Protein AF-0000000071113212 (afdb_homodimer)

Structure (mmCIF, N/CA/C/O backbone):
data_AF-0000000071113212-model_v1
#
loop_
_entity.id
_entity.type
_entity.pdbx_description
1 polymer 'PTS system, IIA component'
#
loop_
_atom_site.group_PDB
_atom_site.id
_atom_site.type_symbol
_atom_site.label_atom_id
_atom_site.label_alt_id
_atom_site.label_comp_id
_atom_site.label_asym_id
_atom_site.label_entity_id
_atom_site.label_seq_id
_atom_site.pdbx_PDB_ins_code
_atom_site.Cartn_x
_atom_site.Cartn_y
_atom_site.Cartn_z
_atom_site.occupancy
_atom_site.B_iso_or_equiv
_atom_site.auth_seq_id
_atom_site.auth_comp_id
_atom_site.auth_asym_id
_atom_site.auth_atom_id
_atom_site.pdbx_PDB_model_num
ATOM 1 N N . MET A 1 1 ? 10.25 -17.609 -9.336 1 97.12 1 MET A N 1
ATOM 2 C CA . MET A 1 1 ? 8.984 -17.234 -8.711 1 97.12 1 MET A CA 1
ATOM 3 C C . MET A 1 1 ? 8.398 -15.992 -9.375 1 97.12 1 MET A C 1
ATOM 5 O O . MET A 1 1 ? 9.109 -15.008 -9.586 1 97.12 1 MET A O 1
ATOM 9 N N . LYS A 1 2 ? 7.141 -16.062 -9.797 1 98.69 2 LYS A N 1
ATOM 10 C CA . LYS A 1 2 ? 6.398 -14.938 -10.359 1 98.69 2 LYS A CA 1
ATOM 11 C C . LYS A 1 2 ? 5.68 -14.148 -9.273 1 98.69 2 LYS A C 1
ATOM 13 O O . LYS A 1 2 ? 5.066 -14.734 -8.375 1 98.69 2 LYS A O 1
ATOM 18 N N . ILE A 1 3 ? 5.812 -12.844 -9.328 1 98.94 3 ILE A N 1
ATOM 19 C CA . ILE A 1 3 ? 5.055 -11.961 -8.445 1 98.94 3 ILE A CA 1
ATOM 20 C C . ILE A 1 3 ? 4.043 -11.156 -9.258 1 98.94 3 ILE A C 1
ATOM 22 O O . ILE A 1 3 ? 4.402 -10.523 -10.25 1 98.94 3 ILE A O 1
ATOM 26 N N . VAL A 1 4 ? 2.82 -11.25 -8.867 1 99 4 VAL A N 1
ATOM 27 C CA . VAL A 1 4 ? 1.764 -10.5 -9.539 1 99 4 VAL A CA 1
ATOM 28 C C . VAL A 1 4 ? 1.137 -9.508 -8.562 1 99 4 VAL A C 1
ATOM 30 O O . VAL A 1 4 ? 0.712 -9.891 -7.465 1 99 4 VAL A O 1
ATOM 33 N N . LEU A 1 5 ? 1.157 -8.258 -8.906 1 99 5 LEU A N 1
ATOM 34 C CA . LEU A 1 5 ? 0.5 -7.195 -8.156 1 99 5 LEU A CA 1
ATOM 35 C C . LEU A 1 5 ? -0.9 -6.934 -8.703 1 99 5 LEU A C 1
ATOM 37 O O . LEU A 1 5 ? -1.075 -6.723 -9.906 1 99 5 LEU A O 1
ATOM 41 N N . VAL A 1 6 ? -1.889 -7 -7.84 1 98.94 6 VAL A N 1
ATOM 42 C CA . VAL A 1 6 ? -3.262 -6.777 -8.273 1 98.94 6 VAL A CA 1
ATOM 43 C C . VAL A 1 6 ? -3.943 -5.773 -7.348 1 98.94 6 VAL A C 1
ATOM 45 O O . VAL A 1 6 ? -3.854 -5.891 -6.125 1 98.94 6 VAL A O 1
ATOM 48 N N . GLY A 1 7 ? -4.613 -4.809 -7.852 1 98.88 7 GLY A N 1
ATOM 49 C CA . GLY A 1 7 ? -5.281 -3.83 -7.012 1 98.88 7 GLY A CA 1
ATOM 50 C C . GLY A 1 7 ? -6.254 -2.951 -7.773 1 98.88 7 GLY A C 1
ATOM 51 O O . GLY A 1 7 ? -6.203 -2.883 -9 1 98.88 7 GLY A O 1
ATOM 52 N N . HIS A 1 8 ? -7.191 -2.303 -7.098 1 98.94 8 HIS A N 1
ATOM 53 C CA . HIS A 1 8 ? -8.195 -1.41 -7.66 1 98.94 8 HIS A CA 1
ATOM 54 C C . HIS A 1 8 ? -7.551 -0.204 -8.328 1 98.94 8 HIS A C 1
ATOM 56 O O . HIS A 1 8 ? -6.473 0.233 -7.926 1 98.94 8 HIS A O 1
ATOM 62 N N . GLY A 1 9 ? -8.289 0.376 -9.32 1 98.69 9 GLY A N 1
ATOM 63 C CA . GLY A 1 9 ? -7.766 1.559 -9.977 1 98.69 9 GLY A CA 1
ATOM 64 C C . GLY A 1 9 ? -6.41 1.328 -10.625 1 98.69 9 GLY A C 1
ATOM 65 O O . GLY A 1 9 ? -6.234 0.374 -11.383 1 98.69 9 GLY A O 1
ATOM 66 N N . HIS A 1 10 ? -5.453 2.215 -10.297 1 98.81 10 HIS A N 1
ATOM 67 C CA . HIS A 1 10 ? -4.094 2.104 -10.812 1 98.81 10 HIS A CA 1
ATOM 68 C C . HIS A 1 10 ? -3.1 1.844 -9.68 1 98.81 10 HIS A C 1
ATOM 70 O O . HIS A 1 10 ? -1.968 2.334 -9.719 1 98.81 10 HIS A O 1
ATOM 76 N N . PHE A 1 11 ? -3.625 1.164 -8.68 1 98.94 11 PHE A N 1
ATOM 77 C CA . PHE A 1 11 ? -2.807 0.817 -7.52 1 98.94 11 PHE A CA 1
ATOM 78 C C . PHE A 1 11 ? -1.612 -0.033 -7.938 1 98.94 11 PHE A C 1
ATOM 80 O O . PHE A 1 11 ? -0.474 0.262 -7.566 1 98.94 11 PHE A O 1
ATOM 87 N N . ALA A 1 12 ? -1.862 -1.083 -8.734 1 98.94 12 ALA A N 1
ATOM 88 C CA . ALA A 1 12 ? -0.836 -2.072 -9.055 1 98.94 12 ALA A CA 1
ATOM 89 C C . ALA A 1 12 ? 0.274 -1.457 -9.906 1 98.94 12 ALA A C 1
ATOM 91 O O . ALA A 1 12 ? 1.457 -1.604 -9.594 1 98.94 12 ALA A O 1
ATOM 92 N N . THR A 1 13 ? -0.112 -0.73 -10.945 1 98.94 13 THR A N 1
ATOM 93 C CA . THR A 1 13 ? 0.909 -0.108 -11.781 1 98.94 13 THR A CA 1
ATOM 94 C C . THR A 1 13 ? 1.616 1.014 -11.023 1 98.94 13 THR A C 1
ATOM 96 O O . THR A 1 13 ? 2.807 1.256 -11.234 1 98.94 13 THR A O 1
ATOM 99 N N . GLY A 1 14 ? 0.894 1.707 -10.117 1 98.94 14 GLY A N 1
ATOM 100 C CA . GLY A 1 14 ? 1.51 2.734 -9.289 1 98.94 14 GLY A CA 1
ATOM 101 C C . GLY A 1 14 ? 2.611 2.199 -8.398 1 98.94 14 GLY A C 1
ATOM 102 O O . GLY A 1 14 ? 3.74 2.693 -8.43 1 98.94 14 GLY A O 1
ATOM 103 N N . ILE A 1 15 ? 2.324 1.173 -7.629 1 98.94 15 ILE A N 1
ATOM 104 C CA . ILE A 1 15 ? 3.307 0.658 -6.68 1 98.94 15 ILE A CA 1
ATOM 105 C C . ILE A 1 15 ? 4.434 -0.041 -7.438 1 98.94 15 ILE A C 1
ATOM 107 O O . ILE A 1 15 ? 5.59 -0.013 -7.004 1 98.94 15 ILE A O 1
ATOM 111 N N . TYR A 1 16 ? 4.148 -0.611 -8.625 1 98.94 16 TYR A N 1
ATOM 112 C CA . TYR A 1 16 ? 5.188 -1.183 -9.477 1 98.94 16 TYR A CA 1
ATOM 113 C C . TYR A 1 16 ? 6.195 -0.12 -9.898 1 98.94 16 TYR A C 1
ATOM 115 O O . TYR A 1 16 ? 7.398 -0.383 -9.945 1 98.94 16 TYR A O 1
ATOM 123 N N . SER A 1 17 ? 5.691 1.055 -10.219 1 98.88 17 SER A N 1
ATOM 124 C CA . SER A 1 17 ? 6.594 2.137 -10.602 1 98.88 17 SER A CA 1
ATOM 125 C C . SER A 1 17 ? 7.516 2.52 -9.445 1 98.88 17 SER A C 1
ATOM 127 O O . SER A 1 17 ? 8.648 2.949 -9.672 1 98.88 17 SER A O 1
ATOM 129 N N . SER A 1 18 ? 7.047 2.434 -8.164 1 98.88 18 SER A N 1
ATOM 130 C CA . SER A 1 18 ? 7.898 2.654 -7 1 98.88 18 SER A CA 1
ATOM 131 C C . SER A 1 18 ? 9.039 1.646 -6.953 1 98.88 18 SER A C 1
ATOM 133 O O . SER A 1 18 ? 10.188 2.014 -6.699 1 98.88 18 SER A O 1
ATOM 135 N N . LEU A 1 19 ? 8.664 0.362 -7.176 1 98.88 19 LEU A N 1
ATOM 136 C CA . LEU A 1 19 ? 9.672 -0.693 -7.219 1 98.88 19 LEU A CA 1
ATOM 137 C C . LEU A 1 19 ? 10.742 -0.381 -8.258 1 98.88 19 LEU A C 1
ATOM 139 O O . LEU A 1 19 ? 11.938 -0.492 -7.973 1 98.88 19 LEU A O 1
ATOM 143 N N . GLN A 1 20 ? 10.32 0.033 -9.445 1 98.62 20 GLN A N 1
ATOM 144 C CA . GLN A 1 20 ? 11.258 0.322 -10.531 1 98.62 20 GLN A CA 1
ATOM 145 C C . GLN A 1 20 ? 12.18 1.482 -10.164 1 98.62 20 GLN A C 1
ATOM 147 O O . GLN A 1 20 ? 13.375 1.445 -10.453 1 98.62 20 GLN A O 1
ATOM 152 N N . LEU A 1 21 ? 11.625 2.473 -9.586 1 98.25 21 LEU A N 1
ATOM 153 C CA . LEU A 1 21 ? 12.391 3.648 -9.195 1 98.25 21 LEU A CA 1
ATOM 154 C C . LEU A 1 21 ? 13.453 3.281 -8.164 1 98.25 21 LEU A C 1
ATOM 156 O O . LEU A 1 21 ? 14.586 3.77 -8.227 1 98.25 21 LEU A O 1
ATOM 160 N N . ILE A 1 22 ? 13.102 2.387 -7.223 1 98.19 22 ILE A N 1
ATOM 161 C CA . ILE A 1 22 ? 13.953 2.1 -6.074 1 98.19 22 ILE A CA 1
ATOM 162 C C . ILE A 1 22 ? 14.93 0.982 -6.426 1 98.19 22 ILE A C 1
ATOM 164 O O . ILE A 1 22 ? 16.109 1.053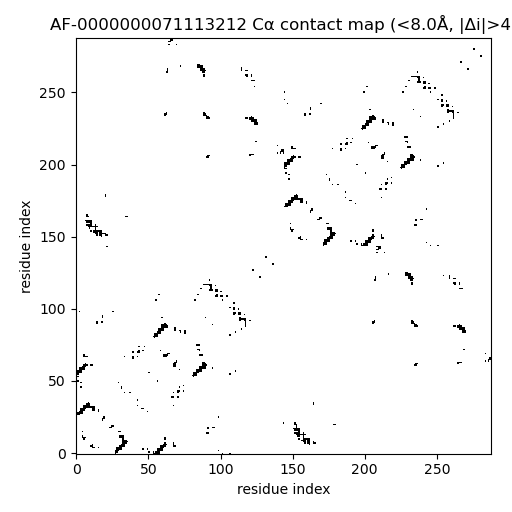 -6.082 1 98.19 22 ILE A O 1
ATOM 168 N N . ALA A 1 23 ? 14.445 -0.033 -7.117 1 97.56 23 ALA A N 1
ATOM 169 C CA . ALA A 1 23 ? 15.234 -1.247 -7.281 1 97.56 23 ALA A CA 1
ATOM 170 C C . ALA A 1 23 ? 15.5 -1.536 -8.758 1 97.56 23 ALA A C 1
ATOM 172 O O . ALA A 1 23 ? 16.141 -2.537 -9.094 1 97.56 23 ALA A O 1
ATOM 173 N N . GLY A 1 24 ? 15.023 -0.708 -9.656 1 97.69 24 GLY A N 1
ATOM 174 C CA . GLY A 1 24 ? 15.148 -0.987 -11.078 1 97.69 24 GLY A CA 1
ATOM 175 C C . GLY A 1 24 ? 14.188 -2.051 -11.57 1 97.69 24 GLY A C 1
ATOM 176 O O . GLY A 1 24 ? 13.297 -2.475 -10.836 1 97.69 24 GLY A O 1
ATOM 177 N N . ASN A 1 25 ? 14.391 -2.395 -12.82 1 96.5 25 ASN A N 1
ATOM 178 C CA . ASN A 1 25 ? 13.547 -3.426 -13.406 1 96.5 25 ASN A CA 1
ATOM 179 C C . ASN A 1 25 ? 13.781 -4.785 -12.758 1 96.5 25 ASN A C 1
ATOM 181 O O . ASN A 1 25 ? 14.93 -5.191 -12.555 1 96.5 25 ASN A O 1
ATOM 185 N N . GLN A 1 26 ? 12.711 -5.391 -12.352 1 96.69 26 GLN A N 1
ATOM 186 C CA . GLN A 1 26 ? 12.758 -6.727 -11.766 1 96.69 26 GLN A CA 1
ATOM 187 C C . GLN A 1 26 ? 12.055 -7.746 -12.664 1 96.69 26 GLN A C 1
ATOM 189 O O . GLN A 1 26 ? 10.938 -7.516 -13.117 1 96.69 26 GLN A O 1
ATOM 194 N N . GLU A 1 27 ? 12.711 -8.82 -12.883 1 96.62 27 GLU A N 1
ATOM 195 C CA . GLU A 1 27 ? 12.133 -9.867 -13.719 1 96.62 27 GLU A CA 1
ATOM 196 C C . GLU A 1 27 ? 10.945 -10.539 -13.031 1 96.62 27 GLU A C 1
ATOM 198 O O . GLU A 1 27 ? 10.891 -10.594 -11.805 1 96.62 27 GLU A O 1
ATOM 203 N N . ASN A 1 28 ? 10.039 -11 -13.766 1 97.94 28 ASN A N 1
ATOM 204 C CA . ASN A 1 28 ? 8.93 -11.852 -13.336 1 97.94 28 ASN A CA 1
ATOM 205 C C . ASN A 1 28 ? 8.055 -11.148 -12.305 1 97.94 28 ASN A C 1
ATOM 207 O O . ASN A 1 28 ? 7.629 -11.758 -11.32 1 97.94 28 ASN A O 1
ATOM 211 N N . VAL A 1 29 ? 7.895 -9.82 -12.414 1 98.88 29 VAL A N 1
ATOM 212 C CA . VAL A 1 29 ? 6.91 -9.031 -11.68 1 98.88 29 VAL A CA 1
ATOM 213 C C . VAL A 1 29 ? 5.918 -8.406 -12.656 1 98.88 29 VAL A C 1
ATOM 215 O O . VAL A 1 29 ? 6.32 -7.797 -13.648 1 98.88 29 VAL A O 1
ATOM 218 N N . GLU A 1 30 ? 4.688 -8.57 -12.414 1 98.81 30 GLU A N 1
ATOM 219 C CA . GLU A 1 30 ? 3.662 -8.008 -13.289 1 98.81 30 GLU A CA 1
ATOM 220 C C . GLU A 1 30 ? 2.568 -7.316 -12.484 1 98.81 30 GLU A C 1
ATOM 222 O O . GLU A 1 30 ? 2.162 -7.805 -11.43 1 98.81 30 GLU A O 1
ATOM 227 N N . ALA A 1 31 ? 2.111 -6.184 -12.969 1 98.94 31 ALA A N 1
ATOM 228 C CA . ALA A 1 31 ? 1.054 -5.414 -12.328 1 98.94 31 ALA A CA 1
ATOM 229 C C . ALA A 1 31 ? -0.243 -5.48 -13.125 1 98.94 31 ALA A C 1
ATOM 231 O O . ALA A 1 31 ? -0.237 -5.301 -14.344 1 98.94 31 ALA A O 1
ATOM 232 N N . ILE A 1 32 ? -1.315 -5.758 -12.422 1 98.94 32 ILE A N 1
ATOM 233 C CA . ILE A 1 32 ? -2.637 -5.82 -13.039 1 98.94 32 ILE A CA 1
ATOM 234 C C . ILE A 1 32 ? -3.594 -4.887 -12.305 1 98.94 32 ILE A C 1
ATOM 236 O O . ILE A 1 32 ? -3.945 -5.137 -11.148 1 98.94 32 ILE A O 1
ATOM 240 N N . ASP A 1 33 ? -4.043 -3.875 -12.977 1 98.94 33 ASP A N 1
ATOM 241 C CA . ASP A 1 33 ? -4.984 -2.904 -12.422 1 98.94 33 ASP A CA 1
ATOM 242 C C . ASP A 1 33 ? -6.426 -3.381 -12.586 1 98.94 33 ASP A C 1
ATOM 244 O O . ASP A 1 33 ? -6.812 -3.836 -13.664 1 98.94 33 ASP A O 1
ATOM 248 N N . PHE A 1 34 ? -7.168 -3.367 -11.508 1 98.88 34 PHE A N 1
ATOM 249 C CA . PHE A 1 34 ? -8.609 -3.57 -11.547 1 98.88 34 PHE A CA 1
ATOM 250 C C . PHE A 1 34 ? -9.344 -2.24 -11.695 1 98.88 34 PHE A C 1
ATOM 252 O O . PHE A 1 34 ? -9.664 -1.59 -10.695 1 98.88 34 PHE A O 1
ATOM 259 N N . VAL A 1 35 ? -9.695 -1.865 -12.938 1 98.75 35 VAL A N 1
ATOM 260 C CA . VAL A 1 35 ? -10.141 -0.513 -13.258 1 98.75 35 VAL A CA 1
ATOM 261 C C . VAL A 1 35 ? -11.664 -0.481 -13.352 1 98.75 35 VAL A C 1
ATOM 263 O O . VAL A 1 35 ? -12.312 -1.529 -13.359 1 98.75 35 VAL A O 1
ATOM 266 N N . GLU A 1 36 ? -12.195 0.738 -13.375 1 9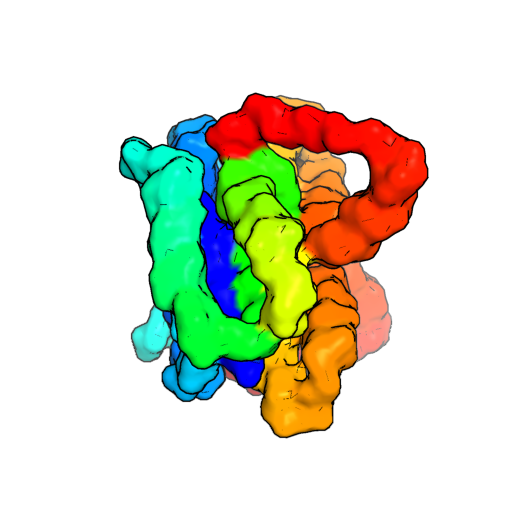7.56 36 GLU A N 1
ATOM 267 C CA . GLU A 1 36 ? -13.633 0.928 -13.516 1 97.56 36 GLU A CA 1
ATOM 268 C C . GLU A 1 36 ? -14.172 0.203 -14.742 1 97.56 36 GLU A C 1
ATOM 270 O O . GLU A 1 36 ? -13.594 0.306 -15.828 1 97.56 36 GLU A O 1
ATOM 275 N N . GLY A 1 37 ? -15.242 -0.529 -14.633 1 97.44 37 GLY A N 1
ATOM 276 C CA . GLY A 1 37 ? -15.883 -1.207 -15.742 1 97.44 37 GLY A CA 1
ATOM 277 C C . GLY A 1 37 ? -15.359 -2.613 -15.969 1 97.44 37 GLY A C 1
ATOM 278 O O . GLY A 1 37 ? -15.977 -3.402 -16.688 1 97.44 37 GLY A O 1
ATOM 279 N N . MET A 1 38 ? -14.219 -2.945 -15.43 1 98.19 38 MET A N 1
ATOM 280 C CA . MET A 1 38 ? -13.664 -4.293 -15.547 1 98.19 38 MET A CA 1
ATOM 281 C C . MET A 1 38 ? -14.414 -5.266 -14.641 1 98.19 38 MET A C 1
ATOM 283 O O . MET A 1 38 ? -14.594 -4.996 -13.453 1 98.19 38 MET A O 1
ATOM 287 N N . SER A 1 39 ? -14.789 -6.406 -15.172 1 98.12 39 SER A N 1
ATOM 288 C CA . SER A 1 39 ? -15.492 -7.41 -14.383 1 98.12 39 SER A CA 1
ATOM 289 C C . SER A 1 39 ? -14.516 -8.312 -13.641 1 98.12 39 SER A C 1
ATOM 291 O O . SER A 1 39 ? -13.344 -8.398 -14.008 1 98.12 39 SER A O 1
ATOM 293 N N . ALA A 1 40 ? -15.008 -8.977 -12.625 1 98 40 ALA A N 1
ATOM 294 C CA . ALA A 1 40 ? -14.219 -9.969 -11.906 1 98 40 ALA A CA 1
ATOM 295 C C . ALA A 1 40 ? -13.703 -11.055 -12.859 1 98 40 ALA A C 1
ATOM 297 O O . ALA A 1 40 ? -12.586 -11.539 -12.711 1 98 40 ALA A O 1
ATOM 298 N N . ASP A 1 41 ? -14.539 -11.406 -13.828 1 98.38 41 ASP A N 1
ATOM 299 C CA . ASP A 1 41 ? -14.156 -12.422 -14.797 1 98.38 41 ASP A CA 1
ATOM 300 C C . ASP A 1 41 ? -13.008 -11.938 -15.68 1 98.38 41 ASP A C 1
ATOM 302 O O . ASP A 1 41 ? -12.086 -12.695 -15.992 1 98.38 41 ASP A O 1
ATOM 306 N N . GLU A 1 42 ? -13.102 -10.703 -16.094 1 98.75 42 GLU A N 1
ATOM 307 C CA . GLU A 1 42 ? -12.008 -10.133 -16.875 1 98.75 42 GLU A CA 1
ATOM 308 C C . GLU A 1 42 ? -10.711 -10.094 -16.078 1 98.75 42 GLU A C 1
ATOM 310 O O . GLU A 1 42 ? -9.641 -10.398 -16.594 1 98.75 42 GLU A O 1
ATOM 315 N N . LEU A 1 43 ? -10.836 -9.703 -14.82 1 98.88 43 LEU A N 1
ATOM 316 C CA . LEU A 1 43 ? -9.68 -9.711 -13.938 1 98.88 43 LEU A CA 1
ATOM 317 C C . LEU A 1 43 ? -9.094 -11.117 -13.828 1 98.88 43 LEU A C 1
ATOM 319 O O . LEU A 1 43 ? -7.875 -11.297 -13.914 1 98.88 43 LEU A O 1
ATOM 323 N N . LYS A 1 44 ? -9.922 -12.109 -13.664 1 98.88 44 LYS A N 1
ATOM 324 C CA . LYS A 1 44 ? -9.5 -13.5 -13.555 1 98.88 44 LYS A CA 1
ATOM 325 C C . LYS A 1 44 ? -8.703 -13.93 -14.781 1 98.88 44 LYS A C 1
ATOM 327 O O . LYS A 1 44 ? -7.637 -14.547 -14.656 1 98.88 44 LYS A O 1
ATOM 332 N N . GLN A 1 45 ? -9.203 -13.57 -15.922 1 98.81 45 GLN A N 1
ATOM 333 C CA . GLN A 1 45 ? -8.531 -13.953 -17.156 1 98.81 45 GLN A CA 1
ATOM 334 C C . GLN A 1 45 ? -7.152 -13.312 -17.266 1 98.81 45 GLN A C 1
ATOM 336 O O . GLN A 1 45 ? -6.199 -13.945 -17.703 1 98.81 45 GLN A O 1
ATOM 341 N N . LYS A 1 46 ? -7.055 -12.07 -16.859 1 98.94 46 LYS A N 1
ATOM 342 C CA . LYS A 1 46 ? -5.77 -11.375 -16.922 1 98.94 46 LYS A CA 1
ATOM 343 C C . LYS A 1 46 ? -4.758 -12.031 -15.977 1 98.94 46 LYS A C 1
ATOM 345 O O . LYS A 1 46 ? -3.59 -12.195 -16.344 1 98.94 46 LYS A O 1
ATOM 350 N N . ILE A 1 47 ? -5.207 -12.375 -14.781 1 98.94 47 ILE A N 1
ATOM 351 C CA . ILE A 1 47 ? -4.312 -13 -13.812 1 98.94 47 ILE A CA 1
ATOM 352 C C . ILE A 1 47 ? -3.891 -14.375 -14.32 1 98.94 47 ILE A C 1
ATOM 354 O O . ILE A 1 47 ? -2.713 -14.734 -14.258 1 98.94 47 ILE A O 1
ATOM 358 N N . LEU A 1 48 ? -4.848 -15.156 -14.859 1 98.88 48 LEU A N 1
ATOM 359 C CA . LEU A 1 48 ? -4.539 -16.484 -15.367 1 98.88 48 LEU A CA 1
ATOM 360 C C . LEU A 1 48 ? -3.508 -16.406 -16.484 1 98.88 48 LEU A C 1
ATOM 362 O O . LEU A 1 48 ? -2.605 -17.25 -16.562 1 98.88 48 LEU A O 1
ATOM 366 N N . LEU A 1 49 ? -3.68 -15.438 -17.344 1 98.81 49 LEU A N 1
ATOM 367 C CA . LEU A 1 49 ? -2.711 -15.25 -18.422 1 98.81 49 LEU A CA 1
ATOM 368 C C . LEU A 1 49 ? -1.328 -14.938 -17.859 1 98.81 49 LEU A C 1
ATOM 370 O O . LEU A 1 49 ? -0.324 -15.469 -18.344 1 98.81 49 LEU A O 1
ATOM 374 N N . ALA A 1 50 ? -1.266 -14.125 -16.844 1 98.81 50 ALA A N 1
ATOM 375 C CA . ALA A 1 50 ? -0.006 -13.68 -16.25 1 98.81 50 ALA A CA 1
ATOM 376 C C . ALA A 1 50 ? 0.737 -14.852 -15.609 1 98.81 50 ALA A C 1
ATOM 378 O O . ALA A 1 50 ? 1.969 -14.859 -15.555 1 98.81 50 ALA A O 1
ATOM 379 N N . ILE A 1 51 ? -0.023 -15.898 -15.195 1 98.62 51 ILE A N 1
ATOM 380 C CA . ILE A 1 51 ? 0.642 -16.922 -14.398 1 98.62 51 ILE A CA 1
ATOM 381 C C . ILE A 1 51 ? 0.679 -18.234 -15.18 1 98.62 51 ILE A C 1
ATOM 383 O O . ILE A 1 51 ? 1.045 -19.281 -14.633 1 98.62 51 ILE A O 1
ATOM 387 N N . SER A 1 52 ? 0.213 -18.312 -16.469 1 97.56 52 SER A N 1
ATOM 388 C CA . SER A 1 52 ? -0.017 -19.5 -17.281 1 97.56 52 SER A CA 1
ATOM 389 C C . SER A 1 52 ? 1.229 -20.375 -17.328 1 97.56 52 SER A C 1
ATOM 391 O O . SER A 1 52 ? 1.137 -21.609 -17.25 1 97.56 52 SER A O 1
ATOM 393 N N . ASN A 1 53 ? 2.418 -19.891 -17.344 1 96.62 53 ASN A N 1
ATOM 394 C CA . ASN A 1 53 ? 3.633 -20.688 -17.5 1 96.62 53 ASN A CA 1
ATOM 395 C C . ASN A 1 53 ? 4.52 -20.594 -16.25 1 96.62 53 ASN A C 1
ATOM 397 O O . ASN A 1 53 ? 5.738 -20.766 -16.344 1 96.62 53 ASN A O 1
ATOM 401 N N . GLU A 1 54 ? 3.83 -20.328 -15.125 1 98.12 54 GLU A N 1
ATOM 402 C CA . GLU A 1 54 ? 4.578 -20.156 -13.883 1 98.12 54 GLU A CA 1
ATOM 403 C C . GLU A 1 54 ? 4.203 -21.234 -12.867 1 98.12 54 GLU A C 1
ATOM 405 O O . GLU A 1 54 ? 3.02 -21.5 -12.641 1 98.12 54 GLU A O 1
ATOM 410 N N . GLU A 1 55 ? 5.16 -21.781 -12.289 1 97.5 55 GLU A N 1
ATOM 411 C CA . GLU A 1 55 ? 4.922 -22.859 -11.328 1 97.5 55 GLU A CA 1
ATOM 412 C C . GLU A 1 55 ? 4.82 -22.312 -9.906 1 97.5 55 GLU A C 1
ATOM 414 O O . GLU A 1 55 ? 4.105 -22.875 -9.078 1 97.5 55 GLU A O 1
ATOM 419 N N . GLU A 1 56 ? 5.605 -21.312 -9.602 1 98.5 56 GLU A N 1
ATOM 420 C CA . GLU A 1 56 ? 5.594 -20.625 -8.312 1 98.5 56 GLU A CA 1
ATOM 421 C C . GLU A 1 56 ? 5.113 -19.188 -8.461 1 98.5 56 GLU A C 1
ATOM 423 O O . GLU A 1 56 ? 5.723 -18.406 -9.18 1 98.5 56 GLU A O 1
ATOM 428 N N . VAL A 1 57 ? 3.949 -18.906 -7.762 1 98.88 57 VAL A N 1
ATOM 429 C CA . VAL A 1 57 ? 3.318 -17.609 -7.965 1 98.88 57 VAL A CA 1
ATOM 430 C C . VAL A 1 57 ? 2.928 -17 -6.621 1 98.88 57 VAL A C 1
ATOM 432 O O . VAL A 1 57 ? 2.262 -17.656 -5.812 1 98.88 5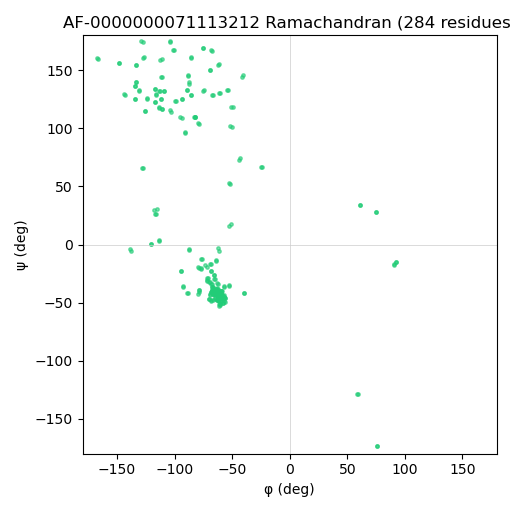7 VAL A O 1
ATOM 435 N N . LEU A 1 58 ? 3.365 -15.836 -6.363 1 98.94 58 LEU A N 1
ATOM 436 C CA . LEU A 1 58 ? 2.881 -15.031 -5.246 1 98.94 58 LEU A CA 1
ATOM 437 C C . LEU A 1 58 ? 2.092 -13.828 -5.746 1 98.94 58 LEU A C 1
ATOM 439 O O . LEU A 1 58 ? 2.633 -12.977 -6.453 1 98.94 58 LEU A O 1
ATOM 443 N N . ILE A 1 59 ? 0.822 -13.797 -5.414 1 99 59 ILE A N 1
ATOM 444 C CA . ILE A 1 59 ? -0.023 -12.664 -5.777 1 99 59 ILE A CA 1
ATOM 445 C C . ILE A 1 59 ? -0.167 -11.719 -4.582 1 99 59 ILE A C 1
ATOM 447 O O . ILE A 1 59 ? -0.53 -12.156 -3.484 1 99 59 ILE A O 1
ATOM 451 N N . LEU A 1 60 ? 0.183 -10.5 -4.746 1 99 60 LEU A N 1
ATOM 452 C CA . LEU A 1 60 ? 0.02 -9.445 -3.748 1 99 60 LEU A CA 1
ATOM 453 C C . LEU A 1 60 ? -1.152 -8.539 -4.102 1 99 60 LEU A C 1
ATOM 455 O O . LEU A 1 60 ? -1.132 -7.863 -5.137 1 99 60 LEU A O 1
ATOM 459 N N . SER A 1 61 ? -2.176 -8.523 -3.268 1 98.94 61 SER A N 1
ATOM 460 C CA . SER A 1 61 ? -3.391 -7.773 -3.572 1 98.94 61 SER A CA 1
ATOM 461 C C . SER A 1 61 ? -3.566 -6.598 -2.617 1 98.94 61 SER A C 1
ATOM 463 O O . SER A 1 61 ? -3.051 -6.617 -1.498 1 98.94 61 SER A O 1
ATOM 465 N N . ASP A 1 62 ? -4.336 -5.652 -3.041 1 98.94 62 ASP A N 1
ATOM 466 C CA . ASP A 1 62 ? -4.387 -4.363 -2.361 1 98.94 62 ASP A CA 1
ATOM 467 C C . ASP A 1 62 ? -5.246 -4.441 -1.1 1 98.94 62 ASP A C 1
ATOM 469 O O . ASP A 1 62 ? -4.898 -3.854 -0.072 1 98.94 62 ASP A O 1
ATOM 473 N N . LEU A 1 63 ? -6.344 -5.125 -1.143 1 98.88 63 LEU A N 1
ATOM 474 C CA . LEU A 1 63 ? -7.328 -5 -0.073 1 98.88 63 LEU A CA 1
ATOM 475 C C . LEU A 1 63 ? -8 -6.34 0.203 1 98.88 63 LEU A C 1
ATOM 477 O O . LEU A 1 63 ? -8.531 -6.973 -0.713 1 98.88 63 LEU A O 1
ATOM 481 N N . LEU A 1 64 ? -8.039 -6.758 1.459 1 98.44 64 LEU A N 1
ATOM 482 C CA . LEU A 1 64 ? -8.758 -7.961 1.85 1 98.44 64 LEU A CA 1
ATOM 483 C C . LEU A 1 64 ? -10.25 -7.82 1.545 1 98.44 64 LEU A C 1
ATOM 485 O O . LEU A 1 64 ? -10.859 -6.793 1.852 1 98.44 64 LEU A O 1
ATOM 489 N N . GLY A 1 65 ? -10.781 -8.828 0.897 1 96.88 65 GLY A N 1
ATOM 490 C CA . GLY A 1 65 ? -12.219 -8.852 0.661 1 96.88 65 GLY A CA 1
ATOM 491 C C . GLY A 1 65 ? -12.609 -8.234 -0.665 1 96.88 65 GLY A C 1
ATOM 492 O O . GLY A 1 65 ? -13.758 -8.367 -1.102 1 96.88 65 GLY A O 1
ATOM 493 N N . GLY A 1 66 ? -11.727 -7.48 -1.321 1 97.94 66 GLY A N 1
ATOM 494 C CA . GLY A 1 66 ? -12.016 -6.93 -2.637 1 97.94 66 GLY A CA 1
ATOM 495 C C . GLY A 1 66 ? -11.938 -7.965 -3.744 1 97.94 66 GLY A C 1
ATOM 496 O O . GLY A 1 66 ? -11.375 -9.047 -3.553 1 97.94 66 GLY A O 1
ATOM 497 N N . SER A 1 67 ? -12.398 -7.598 -4.922 1 98.38 67 SER A N 1
ATOM 498 C CA . SER A 1 67 ? -12.391 -8.5 -6.066 1 98.38 67 SER A CA 1
ATOM 499 C C . SER A 1 67 ? -10.977 -8.953 -6.402 1 98.38 67 SER A C 1
ATOM 501 O O . SER A 1 67 ? -10.742 -10.133 -6.684 1 98.38 67 SER A O 1
ATOM 503 N N . PRO A 1 68 ? -9.977 -8.102 -6.344 1 98.88 68 PRO A N 1
ATOM 504 C CA . PRO A 1 68 ? -8.617 -8.562 -6.633 1 98.88 68 PRO A CA 1
ATOM 505 C C . PRO A 1 68 ? -8.18 -9.711 -5.727 1 98.88 68 PRO A C 1
ATOM 507 O O . PRO A 1 68 ? -7.625 -10.703 -6.207 1 98.88 68 PRO A O 1
ATOM 510 N N . PHE A 1 69 ? -8.469 -9.594 -4.461 1 98.81 69 PHE A N 1
ATOM 511 C CA . PHE A 1 69 ? -8.102 -10.641 -3.514 1 98.81 69 PHE A CA 1
ATOM 512 C C . PHE A 1 69 ? -8.945 -11.891 -3.73 1 98.81 69 PHE A C 1
ATOM 514 O O . PHE A 1 69 ? -8.422 -13 -3.783 1 98.81 69 PHE A O 1
ATOM 521 N N . LYS A 1 70 ? -10.227 -11.727 -3.859 1 98.31 70 LYS A N 1
ATOM 522 C CA . LYS A 1 70 ? -11.148 -12.852 -3.994 1 98.31 70 LYS A CA 1
ATOM 523 C C . LYS A 1 70 ? -10.859 -13.648 -5.262 1 98.31 70 LYS A C 1
ATOM 525 O O . LYS A 1 70 ? -10.797 -14.883 -5.227 1 98.31 70 LYS A O 1
ATOM 530 N N . VAL A 1 71 ? -10.703 -12.922 -6.371 1 98.81 71 VAL A N 1
ATOM 531 C CA . VAL A 1 71 ? -10.438 -13.57 -7.656 1 98.81 71 VAL A CA 1
ATOM 532 C C . VAL A 1 71 ? -9.102 -14.312 -7.59 1 98.81 71 VAL A C 1
ATOM 534 O O . VAL A 1 71 ? -9 -15.445 -8.055 1 98.81 71 VAL A O 1
ATOM 537 N N . SER A 1 72 ? -8.078 -13.68 -7.008 1 98.88 72 SER A N 1
ATOM 538 C CA . SER A 1 72 ? -6.766 -14.305 -6.867 1 98.88 72 SER A CA 1
ATOM 539 C C . SER A 1 72 ? -6.84 -15.562 -6.012 1 98.88 72 SER A C 1
ATOM 541 O O . SER A 1 72 ? -6.215 -16.578 -6.336 1 98.88 72 SER A O 1
ATOM 543 N N . SER A 1 73 ? -7.602 -15.469 -4.945 1 98.44 73 SER A N 1
ATOM 544 C CA . SER A 1 73 ? -7.766 -16.609 -4.055 1 98.44 73 SER A CA 1
ATOM 545 C C . SER A 1 73 ? -8.477 -17.766 -4.758 1 98.44 73 SER A C 1
ATOM 547 O O . SER A 1 73 ? -8.125 -18.922 -4.562 1 98.44 73 SER A O 1
ATOM 549 N N . THR A 1 74 ? -9.492 -17.453 -5.52 1 98.25 74 THR A N 1
ATOM 550 C CA . THR A 1 74 ? -10.203 -18.453 -6.312 1 98.25 74 THR A CA 1
ATOM 551 C C . THR A 1 74 ? -9.242 -19.156 -7.27 1 98.25 74 THR A C 1
ATOM 553 O O . THR A 1 74 ? -9.258 -20.375 -7.383 1 98.25 74 THR A O 1
ATOM 556 N N . ILE A 1 75 ? -8.422 -18.359 -7.949 1 98.69 75 ILE A N 1
ATOM 557 C CA . ILE A 1 75 ? -7.441 -18.891 -8.891 1 98.69 75 ILE A CA 1
ATOM 558 C C . ILE A 1 75 ? -6.488 -19.844 -8.164 1 98.69 75 ILE A C 1
ATOM 560 O O . ILE A 1 75 ? -6.176 -20.922 -8.664 1 98.69 75 ILE A O 1
ATOM 564 N N . MET A 1 76 ? -6.031 -19.453 -6.969 1 98.25 76 MET A N 1
ATOM 565 C CA . MET A 1 76 ? -5.148 -20.297 -6.172 1 98.25 76 MET A CA 1
ATOM 566 C C . MET A 1 76 ? -5.809 -21.641 -5.863 1 98.25 76 MET A C 1
ATOM 568 O O . MET A 1 76 ? -5.188 -22.688 -6.02 1 98.25 76 MET A O 1
ATOM 572 N N . GLY A 1 77 ? -7.062 -21.625 -5.48 1 97 77 GLY A N 1
ATOM 573 C CA . GLY A 1 77 ? -7.797 -22.844 -5.18 1 97 77 GLY A CA 1
ATOM 574 C C . GLY A 1 77 ? -7.992 -23.734 -6.395 1 97 77 GLY A C 1
ATOM 575 O O . GLY A 1 77 ? -8.039 -24.953 -6.266 1 97 77 GLY A O 1
ATOM 576 N N . GLU A 1 78 ? -8.062 -23.109 -7.566 1 97.31 78 GLU A N 1
ATOM 577 C CA . GLU A 1 78 ? -8.344 -23.828 -8.805 1 97.31 78 GLU A CA 1
ATOM 578 C C . GLU A 1 78 ? -7.059 -24.359 -9.438 1 97.31 78 GLU A C 1
ATOM 580 O O . GLU A 1 78 ? -7.105 -25.062 -10.453 1 97.31 78 GLU A O 1
ATOM 585 N N . ASN A 1 79 ? -5.895 -24.031 -8.859 1 97 79 ASN A N 1
ATOM 586 C CA . ASN A 1 79 ? -4.605 -24.453 -9.406 1 97 79 ASN A CA 1
ATOM 587 C C . ASN A 1 79 ? -3.744 -25.141 -8.352 1 97 79 ASN A C 1
ATOM 589 O O . ASN A 1 79 ? -2.629 -24.688 -8.07 1 97 79 ASN A O 1
ATOM 593 N N . PRO A 1 80 ? -4.133 -26.312 -7.848 1 94.38 80 PRO A N 1
ATOM 594 C CA . PRO A 1 80 ? -3.428 -26.984 -6.75 1 94.38 80 PRO A CA 1
ATOM 595 C C . PRO A 1 80 ? -2.051 -27.5 -7.164 1 94.38 80 PRO A C 1
ATOM 597 O O . PRO A 1 80 ? -1.216 -27.797 -6.305 1 94.38 80 PRO A O 1
ATOM 600 N N . ALA A 1 81 ? -1.792 -27.609 -8.461 1 96.19 81 ALA A N 1
ATOM 601 C CA . ALA A 1 81 ? -0.504 -28.109 -8.93 1 96.19 81 ALA A CA 1
ATOM 602 C C . ALA A 1 81 ? 0.576 -27.047 -8.828 1 96.19 81 ALA A C 1
ATOM 604 O O . ALA A 1 81 ? 1.77 -27.359 -8.805 1 96.19 81 ALA A O 1
ATOM 605 N N . LYS A 1 82 ? 0.162 -25.812 -8.773 1 97.81 82 LYS A N 1
ATOM 606 C CA . LYS A 1 82 ? 1.104 -24.703 -8.641 1 97.81 82 LYS A CA 1
ATOM 607 C C . LYS A 1 82 ? 1.402 -24.406 -7.176 1 97.81 82 LYS A C 1
ATOM 609 O O . LYS A 1 82 ? 0.553 -24.625 -6.309 1 97.81 82 LYS A O 1
ATOM 614 N N . THR A 1 83 ? 2.625 -24.016 -6.902 1 98.38 83 THR A N 1
ATOM 615 C CA . THR A 1 83 ? 2.926 -23.391 -5.621 1 98.38 83 THR A CA 1
ATOM 616 C C . THR A 1 83 ? 2.5 -21.922 -5.633 1 98.38 83 THR A C 1
ATOM 618 O O . THR A 1 83 ? 3.145 -21.078 -6.273 1 98.38 83 THR A O 1
ATOM 621 N N . MET A 1 84 ? 1.34 -21.656 -4.926 1 98.62 84 MET A N 1
ATOM 622 C CA . MET A 1 84 ? 0.798 -20.297 -4.973 1 98.62 84 MET A CA 1
ATOM 623 C C . MET A 1 84 ? 0.426 -19.812 -3.576 1 98.62 84 MET A C 1
ATOM 625 O O . MET A 1 84 ? 0.166 -20.609 -2.682 1 98.62 84 MET A O 1
ATOM 629 N N . ASN A 1 85 ? 0.428 -18.547 -3.387 1 98.88 85 ASN A N 1
ATOM 630 C CA . ASN A 1 85 ? -0.21 -17.859 -2.27 1 98.88 85 ASN A CA 1
ATOM 631 C C . ASN A 1 85 ? -0.702 -16.484 -2.674 1 98.88 85 ASN A C 1
ATOM 633 O O . ASN A 1 85 ? -0.278 -15.938 -3.697 1 98.88 85 ASN A O 1
ATOM 637 N N . VAL A 1 86 ? -1.671 -16.031 -1.927 1 98.94 86 VAL A N 1
ATOM 638 C CA . VAL A 1 86 ? -2.238 -14.703 -2.111 1 98.94 86 VAL A CA 1
ATOM 639 C C . VAL A 1 86 ? -2.156 -13.914 -0.802 1 98.94 86 VAL A C 1
ATOM 641 O O . VAL A 1 86 ? -2.568 -14.414 0.25 1 98.94 86 VAL A O 1
ATOM 644 N N . LEU A 1 87 ? -1.556 -12.758 -0.877 1 98.94 87 LEU A N 1
ATOM 645 C CA . LEU A 1 87 ? -1.511 -11.852 0.271 1 98.94 87 LEU A CA 1
ATOM 646 C C . LEU A 1 87 ? -2.361 -10.609 0.021 1 98.94 87 LEU A C 1
ATOM 648 O O . LEU A 1 87 ? -2.436 -10.125 -1.108 1 98.94 87 LEU A O 1
ATOM 652 N N . SER A 1 88 ? -3.012 -10.094 1.046 1 98.94 88 SER A N 1
ATOM 653 C CA . SER A 1 88 ? -3.658 -8.789 0.986 1 98.94 88 SER A CA 1
ATOM 654 C C . SER A 1 88 ? -2.844 -7.734 1.729 1 98.94 88 SER A C 1
ATOM 656 O O . SER A 1 88 ? -1.839 -8.055 2.367 1 98.94 88 SER A O 1
ATOM 658 N N . GLY A 1 89 ? -3.297 -6.484 1.636 1 98.94 89 GLY A N 1
ATOM 659 C CA . GLY A 1 89 ? -2.627 -5.414 2.355 1 98.94 89 GLY A CA 1
ATOM 660 C C . GLY A 1 89 ? -1.313 -4.996 1.719 1 98.94 89 GLY A C 1
ATOM 661 O O . GLY A 1 89 ? -0.392 -4.562 2.412 1 98.94 89 GLY A O 1
ATOM 662 N N . LEU A 1 90 ? -1.245 -5.184 0.441 1 99 90 LEU A N 1
ATOM 663 C CA . LEU A 1 90 ? -0.032 -4.84 -0.292 1 99 90 LEU A CA 1
ATOM 664 C C . LEU A 1 90 ? 0.412 -3.418 0.028 1 99 90 LEU A C 1
ATOM 666 O O . LEU A 1 90 ? -0.366 -2.473 -0.12 1 99 90 LEU A O 1
ATOM 670 N N . ASN A 1 91 ? 1.549 -3.236 0.57 1 99 91 ASN A N 1
ATOM 671 C CA . ASN A 1 91 ? 2.287 -1.98 0.661 1 99 91 ASN A CA 1
ATOM 672 C C . ASN A 1 91 ? 3.709 -2.127 0.128 1 99 91 ASN A C 1
ATOM 674 O O . ASN A 1 91 ? 4.098 -3.201 -0.335 1 99 91 ASN A O 1
ATOM 678 N N . LEU A 1 92 ? 4.434 -1.067 0.046 1 98.94 92 LEU A N 1
ATOM 679 C CA . LEU A 1 92 ? 5.715 -1.082 -0.65 1 98.94 92 LEU A CA 1
ATOM 680 C C . LEU A 1 92 ? 6.727 -1.945 0.095 1 98.94 92 LEU A C 1
ATOM 682 O O . LEU A 1 92 ? 7.559 -2.609 -0.526 1 98.94 92 LEU A O 1
ATOM 686 N N . ALA A 1 93 ? 6.672 -1.979 1.437 1 98.94 93 ALA A N 1
ATOM 687 C CA . ALA A 1 93 ? 7.57 -2.834 2.207 1 98.94 93 ALA A CA 1
ATOM 688 C C . ALA A 1 93 ? 7.367 -4.305 1.849 1 98.94 93 ALA A C 1
ATOM 690 O O . ALA A 1 93 ? 8.336 -5.055 1.705 1 98.94 93 ALA A O 1
ATOM 691 N N . MET A 1 94 ? 6.113 -4.742 1.705 1 98.94 94 MET A N 1
ATOM 692 C CA . MET A 1 94 ? 5.797 -6.109 1.297 1 98.94 94 MET A CA 1
ATOM 693 C C . MET A 1 94 ? 6.43 -6.438 -0.049 1 98.94 94 MET A C 1
ATOM 695 O O . MET A 1 94 ? 7.102 -7.461 -0.191 1 98.94 94 MET A O 1
ATOM 699 N N . LEU A 1 95 ? 6.188 -5.531 -1 1 98.94 95 LEU A N 1
ATOM 700 C CA . LEU A 1 95 ? 6.652 -5.754 -2.365 1 98.94 95 LEU A CA 1
ATOM 701 C C . LEU A 1 95 ? 8.172 -5.828 -2.42 1 98.94 95 LEU A C 1
ATOM 703 O O . LEU A 1 95 ? 8.734 -6.738 -3.029 1 98.94 95 LEU A O 1
ATOM 707 N N . MET A 1 96 ? 8.82 -4.855 -1.764 1 98.88 96 MET A N 1
ATOM 708 C CA . MET A 1 96 ? 10.281 -4.828 -1.755 1 98.88 96 MET A CA 1
ATOM 709 C C . MET A 1 96 ? 10.844 -6.109 -1.147 1 98.88 96 MET A C 1
ATOM 711 O O . MET A 1 96 ? 11.75 -6.719 -1.71 1 98.88 96 MET A O 1
ATOM 715 N N . GLU A 1 97 ? 10.273 -6.492 -0.035 1 98.88 97 GLU A N 1
ATOM 716 C CA . GLU A 1 97 ? 10.75 -7.699 0.636 1 98.88 97 GLU A CA 1
ATOM 717 C C . GLU A 1 97 ? 10.562 -8.93 -0.243 1 98.88 97 GLU A C 1
ATOM 719 O O . GLU A 1 97 ? 11.461 -9.766 -0.354 1 98.88 97 GLU A O 1
ATOM 724 N N . ALA A 1 98 ? 9.383 -9.062 -0.875 1 98.94 98 ALA A N 1
ATOM 725 C CA . ALA A 1 98 ? 9.094 -10.219 -1.725 1 98.94 98 ALA A CA 1
ATOM 726 C C . ALA A 1 98 ? 10.109 -10.328 -2.857 1 98.94 98 ALA A C 1
ATOM 728 O O . ALA A 1 98 ? 10.648 -11.406 -3.117 1 98.94 98 ALA A O 1
ATOM 729 N N . VAL A 1 99 ? 10.414 -9.203 -3.498 1 98.81 99 VAL A N 1
ATOM 730 C CA . VAL A 1 99 ? 11.297 -9.164 -4.66 1 98.81 99 VAL A CA 1
ATOM 731 C C . VAL A 1 99 ? 12.727 -9.516 -4.242 1 98.81 99 VAL A C 1
ATOM 733 O O . VAL A 1 99 ? 13.406 -10.281 -4.922 1 98.81 99 VAL A O 1
ATOM 736 N N . PHE A 1 100 ? 13.148 -9.023 -3.09 1 98.06 100 PHE A N 1
ATOM 737 C CA . PHE A 1 100 ? 14.523 -9.258 -2.65 1 98.06 100 PHE A CA 1
ATOM 738 C C . PHE A 1 100 ? 14.672 -10.656 -2.074 1 98.06 100 PHE A C 1
ATOM 740 O O . PHE A 1 100 ? 15.68 -11.328 -2.32 1 98.06 100 PHE A O 1
ATOM 747 N N . ALA A 1 101 ? 13.703 -11.117 -1.348 1 98.25 101 ALA A N 1
ATOM 748 C CA . ALA A 1 101 ? 13.797 -12.398 -0.653 1 98.25 101 ALA A CA 1
ATOM 749 C C . ALA A 1 101 ? 13.719 -13.562 -1.638 1 98.25 101 ALA A C 1
ATOM 751 O O . ALA A 1 101 ? 14.297 -14.625 -1.397 1 98.25 101 ALA A O 1
ATOM 752 N N . ARG A 1 102 ? 12.961 -13.352 -2.779 1 97.56 102 ARG A N 1
ATOM 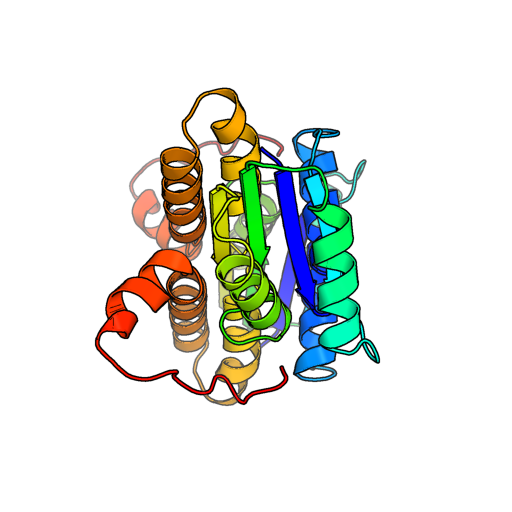753 C CA . ARG A 1 102 ? 12.727 -14.477 -3.678 1 97.56 102 ARG A CA 1
ATOM 754 C C . ARG A 1 102 ? 14.031 -14.977 -4.289 1 97.56 102 ARG A C 1
ATOM 756 O O . ARG A 1 102 ? 14.094 -16.094 -4.797 1 97.56 102 ARG A O 1
ATOM 763 N N . MET A 1 103 ? 15.125 -14.188 -4.18 1 94.19 103 MET A N 1
ATOM 764 C CA . MET A 1 103 ? 16.422 -14.539 -4.758 1 94.19 103 MET A CA 1
ATOM 765 C C . MET A 1 103 ? 17.141 -15.547 -3.875 1 94.19 103 MET A C 1
ATOM 767 O O . MET A 1 103 ? 18.016 -16.281 -4.352 1 94.19 103 MET A O 1
ATOM 771 N N . ALA A 1 104 ? 16.797 -15.672 -2.629 1 96.75 104 ALA A N 1
ATOM 772 C CA . ALA A 1 104 ? 17.656 -16.406 -1.718 1 96.75 104 ALA A CA 1
ATOM 773 C C . ALA A 1 104 ? 16.844 -17.312 -0.792 1 96.75 104 ALA A C 1
ATOM 775 O O . ALA A 1 104 ? 17.406 -18.078 -0.013 1 96.75 104 ALA A O 1
ATOM 776 N N . HIS A 1 105 ? 15.547 -17.234 -0.858 1 98.31 105 HIS A N 1
ATOM 777 C CA . HIS A 1 105 ? 14.727 -17.938 0.122 1 98.31 105 HIS A CA 1
ATOM 778 C C . HIS A 1 105 ? 13.688 -18.828 -0.56 1 98.31 105 HIS A C 1
ATOM 780 O O . HIS A 1 105 ? 13.383 -18.625 -1.74 1 98.31 105 HIS A O 1
ATOM 786 N N . SER A 1 106 ? 13.156 -19.797 0.194 1 98.38 106 SER A N 1
ATOM 787 C CA . SER A 1 106 ? 12.07 -20.641 -0.289 1 98.38 106 SER A CA 1
ATOM 788 C C . SER A 1 106 ? 10.773 -19.844 -0.442 1 98.38 106 SER A C 1
ATOM 790 O O . SER A 1 106 ? 10.656 -18.75 0.084 1 98.38 106 SER A O 1
ATOM 792 N N . PHE A 1 107 ? 9.812 -20.438 -1.112 1 98.69 107 PHE A N 1
ATOM 793 C CA . PHE A 1 107 ? 8.523 -19.797 -1.35 1 98.69 107 PHE A CA 1
ATOM 794 C C . PHE A 1 107 ? 7.867 -19.391 -0.033 1 98.69 107 PHE A C 1
ATOM 796 O O . PHE A 1 107 ? 7.477 -18.234 0.145 1 98.69 107 PHE A O 1
ATOM 803 N N . ASP A 1 108 ? 7.82 -20.312 0.908 1 98.31 108 ASP A N 1
ATOM 804 C CA . ASP A 1 108 ? 7.148 -20.062 2.18 1 98.31 108 ASP A CA 1
ATOM 805 C C . ASP A 1 108 ? 7.883 -19 2.992 1 98.31 108 ASP A C 1
ATOM 807 O O . ASP A 1 108 ? 7.254 -18.188 3.686 1 98.31 108 ASP A O 1
ATOM 811 N N . GLU A 1 109 ? 9.164 -19 2.924 1 98.69 109 GLU A N 1
ATOM 812 C CA . GLU A 1 109 ? 9.938 -17.984 3.615 1 98.69 109 GLU A CA 1
ATOM 813 C C . GLU A 1 109 ? 9.672 -16.594 3.027 1 98.69 109 GLU A C 1
ATOM 815 O O . GLU A 1 109 ? 9.578 -15.609 3.762 1 98.69 109 GLU A O 1
ATOM 820 N N . VAL A 1 110 ? 9.586 -16.5 1.688 1 98.88 110 VAL A N 1
ATOM 821 C CA . VAL A 1 110 ? 9.289 -15.227 1.025 1 98.88 110 VAL A CA 1
ATOM 822 C C . VAL A 1 110 ? 7.934 -14.703 1.487 1 98.88 110 VAL A C 1
ATOM 824 O O . VAL A 1 110 ? 7.793 -13.516 1.805 1 98.88 110 VAL A O 1
ATOM 827 N N . VAL A 1 111 ? 6.973 -15.609 1.576 1 98.88 111 VAL A N 1
ATOM 828 C CA . VAL A 1 111 ? 5.629 -15.25 2.018 1 98.88 111 VAL A CA 1
ATOM 829 C C . VAL A 1 111 ? 5.684 -14.688 3.438 1 98.88 111 VAL A C 1
ATOM 831 O O . VAL A 1 111 ? 5.184 -13.594 3.701 1 98.88 111 VAL A O 1
ATOM 834 N N . ASN A 1 112 ? 6.305 -15.43 4.301 1 98.69 112 ASN A N 1
ATOM 835 C CA . ASN A 1 112 ? 6.375 -15.031 5.703 1 98.69 112 ASN A CA 1
ATOM 836 C C . ASN A 1 112 ? 7.113 -13.703 5.871 1 98.69 112 ASN A C 1
ATOM 838 O O . ASN A 1 112 ? 6.664 -12.828 6.609 1 98.69 112 ASN A O 1
ATOM 842 N N . LYS A 1 113 ? 8.211 -13.555 5.227 1 98.88 113 LYS A N 1
ATOM 843 C CA . LYS A 1 113 ? 9 -12.328 5.32 1 98.88 113 LYS A CA 1
ATOM 844 C C . LYS A 1 113 ? 8.227 -11.141 4.766 1 98.88 113 LYS A C 1
ATOM 846 O O . LYS A 1 113 ? 8.336 -10.023 5.285 1 98.88 113 LYS A O 1
ATOM 851 N N . SER A 1 114 ? 7.488 -11.367 3.684 1 98.94 114 SER A N 1
ATOM 852 C CA . SER A 1 114 ? 6.695 -10.297 3.078 1 98.94 114 SER A CA 1
ATOM 853 C C . SER A 1 114 ? 5.617 -9.805 4.035 1 98.94 114 SER A C 1
ATOM 855 O O . SER A 1 114 ? 5.395 -8.594 4.152 1 98.94 114 SER A O 1
ATOM 857 N N . VAL A 1 115 ? 4.965 -10.758 4.727 1 98.94 115 VAL A N 1
ATOM 858 C CA . VAL A 1 115 ? 3.922 -10.398 5.688 1 98.94 115 VAL A CA 1
ATOM 859 C C . VAL A 1 115 ? 4.527 -9.602 6.84 1 98.94 115 VAL A C 1
ATOM 861 O O . VAL A 1 115 ? 4 -8.555 7.219 1 98.94 115 VAL A O 1
ATOM 864 N N . VAL A 1 116 ? 5.641 -10.078 7.371 1 98.88 116 VAL A N 1
ATOM 865 C CA . VAL A 1 116 ? 6.32 -9.43 8.484 1 98.88 116 VAL A CA 1
ATOM 866 C C . VAL A 1 116 ? 6.77 -8.023 8.07 1 98.88 116 VAL A C 1
ATOM 868 O O . VAL A 1 116 ? 6.574 -7.062 8.82 1 98.88 116 VAL A O 1
ATOM 871 N N . ALA A 1 117 ? 7.309 -7.887 6.902 1 98.94 117 ALA A N 1
ATOM 872 C CA . ALA A 1 117 ? 7.777 -6.598 6.406 1 98.94 117 ALA A CA 1
ATOM 873 C C . ALA A 1 117 ? 6.613 -5.621 6.23 1 98.94 117 ALA A C 1
ATOM 875 O O . ALA A 1 117 ? 6.734 -4.438 6.555 1 98.94 117 ALA A O 1
ATOM 876 N N . ALA A 1 118 ? 5.516 -6.148 5.688 1 98.94 118 ALA A N 1
ATOM 877 C CA . ALA A 1 118 ? 4.336 -5.32 5.457 1 98.94 118 ALA A CA 1
ATOM 878 C C . ALA A 1 118 ? 3.803 -4.75 6.766 1 98.94 118 ALA A C 1
ATOM 880 O O . ALA A 1 118 ? 3.572 -3.543 6.879 1 98.94 118 ALA A O 1
ATOM 881 N N . GLN A 1 119 ? 3.645 -5.598 7.734 1 98.94 119 GLN A N 1
ATOM 882 C CA . GLN A 1 119 ? 3.111 -5.184 9.031 1 98.94 119 GLN A CA 1
ATOM 883 C C . GLN A 1 119 ? 4.105 -4.297 9.773 1 98.94 119 GLN A C 1
ATOM 885 O O . GLN A 1 119 ? 3.729 -3.271 10.344 1 98.94 119 GLN A O 1
ATOM 890 N N . GLY A 1 120 ? 5.367 -4.688 9.742 1 98.69 120 GLY A N 1
ATOM 891 C CA . GLY A 1 120 ? 6.406 -3.934 10.43 1 98.69 120 GLY A CA 1
ATOM 892 C C . GLY A 1 120 ? 6.672 -2.578 9.797 1 98.69 120 GLY A C 1
ATOM 893 O O . GLY A 1 120 ? 7.184 -1.673 10.461 1 98.69 120 GLY A O 1
ATOM 894 N N . GLY A 1 121 ? 6.328 -2.432 8.508 1 98.81 121 GLY A N 1
ATOM 895 C CA . GLY A 1 121 ? 6.547 -1.191 7.785 1 98.81 121 GLY A CA 1
ATOM 896 C C . GLY A 1 121 ? 5.539 -0.113 8.133 1 98.81 121 GLY A C 1
ATOM 897 O O . GLY A 1 121 ? 5.723 1.054 7.773 1 98.81 121 GLY A O 1
ATOM 898 N N . VAL A 1 122 ? 4.461 -0.528 8.828 1 98.94 122 VAL A N 1
ATOM 899 C CA . VAL A 1 122 ? 3.459 0.423 9.297 1 98.94 122 VAL A CA 1
ATOM 900 C C . VAL A 1 122 ? 3.92 1.06 10.609 1 98.94 122 VAL A C 1
ATOM 902 O O . VAL A 1 122 ? 3.922 0.408 11.656 1 98.94 122 VAL A O 1
ATOM 905 N N . VAL A 1 123 ? 4.266 2.334 10.531 1 98.62 123 VAL A N 1
ATOM 906 C CA . VAL A 1 123 ? 4.863 3 11.688 1 98.62 123 VAL A CA 1
ATOM 907 C C . VAL A 1 123 ? 4.203 4.359 11.898 1 98.62 123 VAL A C 1
ATOM 909 O O . VAL A 1 123 ? 3.949 5.09 10.93 1 98.62 123 VAL A O 1
ATOM 912 N N . ASN A 1 124 ? 3.896 4.664 13.133 1 98.62 124 ASN A N 1
ATOM 913 C CA . ASN A 1 124 ? 3.449 5.984 13.562 1 98.62 124 ASN A CA 1
ATOM 914 C C . ASN A 1 124 ? 4.625 6.93 13.789 1 98.62 124 ASN A C 1
ATOM 916 O O . ASN A 1 124 ? 5.359 6.797 14.766 1 98.62 124 ASN A O 1
ATOM 920 N N . GLY A 1 125 ? 4.773 7.898 12.93 1 97.81 125 GLY A N 1
ATOM 921 C CA . GLY A 1 125 ? 5.934 8.773 12.945 1 97.81 125 GLY A CA 1
ATOM 922 C C . GLY A 1 125 ? 6.098 9.523 14.25 1 97.81 125 GLY A C 1
ATOM 923 O O . GLY A 1 125 ? 7.215 9.68 14.75 1 97.81 125 GLY A O 1
ATOM 924 N N . LYS A 1 126 ? 5.031 10 14.852 1 95.94 126 LYS A N 1
ATOM 925 C CA . LYS A 1 126 ? 5.109 10.727 16.125 1 95.94 126 LYS A CA 1
ATOM 926 C C . LYS A 1 126 ? 5.621 9.828 17.234 1 95.94 126 LYS A C 1
ATOM 928 O O . LYS A 1 126 ? 6.402 10.266 18.094 1 95.94 126 LYS A O 1
ATOM 933 N N . GLU A 1 127 ? 5.156 8.594 17.266 1 93.44 127 GLU A N 1
ATOM 934 C CA . GLU A 1 127 ? 5.59 7.648 18.281 1 93.44 127 GLU A CA 1
ATOM 935 C C . GLU A 1 127 ? 7.055 7.27 18.109 1 93.44 127 GLU A C 1
ATOM 937 O O . GLU A 1 127 ? 7.77 7.031 19.078 1 93.44 127 GLU A O 1
ATOM 942 N N . LEU A 1 128 ? 7.453 7.176 16.891 1 90.12 128 LEU A N 1
ATOM 943 C CA . LEU A 1 128 ? 8.836 6.828 16.578 1 90.12 128 LEU A CA 1
ATOM 944 C C . LEU A 1 128 ? 9.797 7.887 17.094 1 90.12 128 LEU A C 1
ATOM 946 O O . LEU A 1 128 ? 10.859 7.559 17.625 1 90.12 128 LEU A O 1
ATOM 950 N N . PHE A 1 129 ? 9.484 9.148 17.047 1 85.12 129 PHE A N 1
ATOM 951 C CA . PHE A 1 129 ? 10.375 10.242 17.406 1 85.12 129 PHE A CA 1
ATOM 952 C C . PHE A 1 129 ? 10.172 10.664 18.844 1 85.12 129 PHE A C 1
ATOM 954 O O . PHE A 1 129 ? 10.992 11.391 19.406 1 85.12 129 PHE A O 1
ATOM 961 N N . SER A 1 130 ? 9.008 10.391 19.453 1 79.62 130 SER A N 1
ATOM 962 C CA . SER A 1 130 ? 8.82 10.672 20.875 1 79.62 130 SER A CA 1
ATOM 963 C C . SER A 1 130 ? 9.672 9.742 21.734 1 79.62 130 SER A C 1
ATOM 965 O O . SER A 1 130 ? 10.086 10.117 22.844 1 79.62 130 SER A O 1
ATOM 967 N N . THR A 1 131 ? 9.719 8.492 21.328 1 62 131 THR A N 1
ATOM 968 C CA . THR A 1 131 ? 10.547 7.559 22.078 1 62 131 THR A CA 1
ATOM 969 C C . THR A 1 131 ? 12.023 7.91 21.938 1 62 131 THR A C 1
ATOM 971 O O . THR A 1 131 ? 12.82 7.652 22.844 1 62 131 THR A O 1
ATOM 974 N N . ASP A 1 132 ? 12.375 8.305 20.672 1 51.81 132 ASP A N 1
ATOM 975 C CA . ASP A 1 132 ? 13.781 8.656 20.469 1 51.81 132 ASP A CA 1
ATOM 976 C C . ASP A 1 132 ? 14.117 9.984 21.141 1 51.81 132 ASP A C 1
ATOM 978 O O . ASP A 1 132 ? 15.258 10.438 21.078 1 51.81 132 ASP A O 1
ATOM 982 N N . ALA A 1 133 ? 13.164 10.984 21.531 1 46.12 133 ALA A N 1
ATOM 983 C CA . ALA A 1 133 ? 13.594 12.18 22.25 1 46.12 133 ALA A CA 1
ATOM 984 C C . ALA A 1 133 ? 14.672 11.836 23.281 1 46.12 133 ALA A C 1
ATOM 986 O O . ALA A 1 133 ? 15.375 12.727 23.766 1 46.12 133 ALA A O 1
ATOM 987 N N . GLU A 1 134 ? 14.508 10.758 23.969 1 41.06 134 GLU A N 1
ATOM 988 C CA . GLU A 1 134 ? 15.719 10.562 24.766 1 41.06 134 GLU A CA 1
ATOM 989 C C . GLU A 1 134 ? 16.906 10.211 23.875 1 41.06 134 GLU A C 1
ATOM 991 O O . GLU A 1 134 ? 18.062 10.344 24.297 1 41.06 134 GLU A O 1
ATOM 996 N N . GLU A 1 135 ? 16.75 9.195 22.891 1 40.81 135 GLU A N 1
ATOM 997 C CA . GLU A 1 135 ? 17.953 8.805 22.141 1 40.81 135 GLU A CA 1
ATOM 998 C C . GLU A 1 135 ? 18.141 9.688 20.906 1 40.81 135 GLU A C 1
ATOM 1000 O O . GLU A 1 135 ? 17.172 10.148 20.312 1 40.81 135 GLU A O 1
ATOM 1005 N N . GLU A 1 136 ? 19.359 10.211 20.469 1 35.91 136 GLU A N 1
ATOM 1006 C CA . GLU A 1 136 ? 19.953 11.07 19.453 1 35.91 136 GLU A CA 1
ATOM 1007 C C . GLU A 1 136 ? 19.312 10.828 18.094 1 35.91 136 GLU A C 1
ATOM 1009 O O . GLU A 1 136 ? 18.797 9.75 17.828 1 35.91 136 GLU A O 1
ATOM 1014 N N . GLU A 1 137 ? 19.109 11.891 17.109 1 39.06 137 GLU A N 1
ATOM 1015 C CA . GLU A 1 137 ? 18.797 12.109 15.703 1 39.06 137 GLU A CA 1
ATOM 1016 C C . GLU A 1 137 ? 19.203 10.898 14.859 1 39.06 137 GLU A C 1
ATOM 1018 O O . GLU A 1 137 ? 20.406 10.68 14.617 1 39.06 137 GLU A O 1
ATOM 1023 N N . GLU A 1 138 ? 18.656 9.812 14.969 1 38.72 138 GLU A N 1
ATOM 1024 C CA . GLU A 1 138 ? 19.109 8.797 14.023 1 38.72 138 GLU A CA 1
ATOM 1025 C C . GLU A 1 138 ? 19.062 9.312 12.594 1 38.72 138 GLU A C 1
ATOM 1027 O O . GLU A 1 138 ? 18.047 9.82 12.141 1 38.72 138 GLU A O 1
ATOM 1032 N N . ASP A 1 139 ? 20.156 9.68 12.055 1 39.31 139 ASP A N 1
ATOM 1033 C CA . ASP A 1 139 ? 20.547 10.133 10.719 1 39.31 139 ASP A CA 1
ATOM 1034 C C . ASP A 1 139 ? 19.891 9.258 9.641 1 39.31 139 ASP A C 1
ATOM 1036 O O . ASP A 1 139 ? 20.281 8.102 9.469 1 39.31 139 ASP A O 1
ATOM 1040 N N . PHE A 1 140 ? 18.703 9.453 9.461 1 42.5 140 PHE A N 1
ATOM 1041 C CA . PHE A 1 140 ? 18.109 8.867 8.266 1 42.5 140 PHE A CA 1
ATOM 1042 C C . PHE A 1 140 ? 18.891 9.266 7.02 1 42.5 140 PHE A C 1
ATOM 1044 O O . PHE A 1 140 ? 18.594 10.273 6.387 1 42.5 140 PHE A O 1
ATOM 1051 N N . GLU A 1 141 ? 20.125 9.109 6.914 1 36.53 141 GLU A N 1
ATOM 1052 C CA . GLU A 1 141 ? 20.984 9.547 5.816 1 36.53 141 GLU A CA 1
ATOM 1053 C C . GLU A 1 141 ? 20.594 8.883 4.504 1 36.53 141 GLU A C 1
ATOM 1055 O O . GLU A 1 141 ? 21.266 9.039 3.49 1 36.53 141 GLU A O 1
ATOM 1060 N N . SER A 1 142 ? 19.516 7.891 4.551 1 38.06 142 SER A N 1
ATOM 1061 C CA . SER A 1 142 ? 19.531 7.289 3.219 1 38.06 142 SER A CA 1
ATOM 1062 C C . SER A 1 142 ? 18.516 7.977 2.299 1 38.06 142 SER A C 1
ATOM 1064 O O . SER A 1 142 ? 17.438 8.352 2.73 1 38.06 142 SER A O 1
ATOM 1066 N N . GLY A 1 143 ? 18.891 8.75 1.299 1 43.31 143 GLY A N 1
ATOM 1067 C CA . GLY A 1 143 ? 18.234 9.547 0.273 1 43.31 143 GLY A CA 1
ATOM 1068 C C . GLY A 1 143 ? 17.203 8.758 -0.514 1 43.31 143 GLY A C 1
ATOM 1069 O O . GLY A 1 143 ? 16.922 9.07 -1.675 1 43.31 143 GLY A O 1
ATOM 1070 N N . ILE A 1 144 ? 16.781 7.523 0.081 1 47.28 144 ILE A N 1
ATOM 1071 C CA . ILE A 1 144 ? 15.766 6.879 -0.749 1 47.28 144 ILE A CA 1
ATOM 1072 C C . ILE A 1 144 ? 14.383 7.363 -0.342 1 47.28 144 ILE A C 1
ATOM 1074 O O . ILE A 1 144 ? 14.141 7.668 0.829 1 47.28 144 ILE A O 1
ATOM 1078 N N . MET B 1 1 ? -9.953 17.766 8.391 1 97.19 1 MET B N 1
ATOM 1079 C CA . MET B 1 1 ? -8.648 17.094 8.375 1 97.19 1 MET B CA 1
ATOM 1080 C C . MET B 1 1 ? -8.195 16.828 6.945 1 97.19 1 MET B C 1
ATOM 1082 O O . MET B 1 1 ? -8.969 16.328 6.129 1 97.19 1 MET B O 1
ATOM 1086 N N . LYS B 1 2 ? -6.98 17.25 6.598 1 98.75 2 LYS B N 1
ATOM 1087 C CA . LYS B 1 2 ? -6.355 17 5.305 1 98.75 2 LYS B CA 1
ATOM 1088 C C . LYS B 1 2 ? -5.57 15.688 5.324 1 98.75 2 LYS B C 1
ATOM 1090 O O . LYS B 1 2 ? -4.844 15.414 6.281 1 98.75 2 LYS B O 1
ATOM 1095 N N . ILE B 1 3 ? -5.777 14.883 4.309 1 98.94 3 ILE B N 1
ATOM 1096 C CA . ILE B 1 3 ? -4.977 13.68 4.125 1 98.94 3 ILE B CA 1
ATOM 1097 C C . ILE B 1 3 ? -4.094 13.836 2.889 1 98.94 3 ILE B C 1
ATOM 1099 O O . ILE B 1 3 ? -4.582 14.164 1.807 1 98.94 3 ILE B O 1
ATOM 1103 N N . VAL B 1 4 ? -2.828 13.656 3.092 1 99 4 VAL B N 1
ATOM 1104 C CA . VAL B 1 4 ? -1.883 13.734 1.984 1 99 4 VAL B CA 1
ATOM 1105 C C . VAL B 1 4 ? -1.208 12.375 1.788 1 99 4 VAL B C 1
ATOM 1107 O O . VAL B 1 4 ? -0.658 11.805 2.732 1 99 4 VAL B O 1
ATOM 1110 N N . LEU B 1 5 ? -1.329 11.836 0.603 1 99 5 LEU B N 1
ATOM 1111 C CA . LEU B 1 5 ? -0.646 10.609 0.202 1 99 5 LEU B CA 1
ATOM 1112 C C . LEU B 1 5 ? 0.68 10.93 -0.483 1 99 5 LEU B C 1
ATOM 1114 O O . LEU B 1 5 ? 0.723 11.719 -1.424 1 99 5 LEU B O 1
ATOM 1118 N N . VAL B 1 6 ? 1.761 10.367 0.023 1 98.94 6 VAL B N 1
ATOM 1119 C CA . VAL B 1 6 ? 3.07 10.625 -0.566 1 98.94 6 VAL B CA 1
ATOM 1120 C C . VAL B 1 6 ? 3.797 9.297 -0.806 1 98.94 6 VAL B C 1
ATOM 1122 O O . VAL B 1 6 ? 3.857 8.445 0.085 1 98.94 6 VAL B O 1
ATOM 1125 N N . GLY B 1 7 ? 4.34 9.086 -1.932 1 98.88 7 GLY B N 1
ATOM 1126 C CA . GLY B 1 7 ? 5.039 7.844 -2.207 1 98.88 7 GLY B CA 1
ATOM 1127 C C . GLY B 1 7 ? 5.895 7.902 -3.459 1 98.88 7 GLY B C 1
ATOM 1128 O O . GLY B 1 7 ? 5.719 8.789 -4.297 1 98.88 7 GLY B O 1
ATOM 1129 N N . HIS B 1 8 ? 6.875 7.016 -3.607 1 98.94 8 HIS B N 1
ATOM 1130 C CA . HIS B 1 8 ? 7.77 6.91 -4.754 1 98.94 8 HIS B CA 1
ATOM 1131 C C . HIS B 1 8 ? 6.992 6.605 -6.031 1 98.94 8 HIS B C 1
ATOM 1133 O O . HIS B 1 8 ? 5.926 5.988 -5.98 1 98.94 8 HIS B O 1
ATOM 1139 N N . GLY B 1 9 ? 7.598 7 -7.184 1 98.69 9 GLY B N 1
ATOM 1140 C CA . GLY B 1 9 ? 6.941 6.707 -8.453 1 98.69 9 GLY B CA 1
ATOM 1141 C C . GLY B 1 9 ? 5.562 7.324 -8.562 1 98.69 9 GLY B C 1
ATOM 1142 O O . GLY B 1 9 ? 5.387 8.523 -8.32 1 98.69 9 GLY B O 1
ATOM 1143 N N . HIS B 1 10 ? 4.578 6.477 -8.922 1 98.88 10 HIS B N 1
ATOM 1144 C CA . HIS B 1 10 ? 3.195 6.914 -9.062 1 98.88 10 HIS B CA 1
ATOM 1145 C C . HIS B 1 10 ? 2.285 6.184 -8.078 1 98.88 10 HIS B C 1
ATOM 1147 O O . HIS B 1 10 ? 1.128 5.895 -8.398 1 98.88 10 HIS B O 1
ATOM 1153 N N . PHE B 1 11 ? 2.924 5.824 -6.949 1 98.94 11 PHE B N 1
ATOM 1154 C CA . PHE B 1 11 ? 2.158 5.07 -5.961 1 98.94 11 PHE B CA 1
ATOM 1155 C C . PHE B 1 11 ? 1.041 5.926 -5.375 1 98.94 11 PHE B C 1
ATOM 1157 O O . PHE B 1 11 ? -0.087 5.453 -5.211 1 98.94 11 PHE B O 1
ATOM 1164 N N . ALA B 1 12 ? 1.319 7.199 -5.066 1 98.94 12 ALA B N 1
ATOM 1165 C CA . ALA B 1 12 ? 0.336 8.055 -4.41 1 98.94 12 ALA B CA 1
ATOM 1166 C C . ALA B 1 12 ? -0.887 8.266 -5.297 1 98.94 12 ALA B C 1
ATOM 1168 O O . ALA B 1 12 ? -2.023 8.078 -4.855 1 98.94 12 ALA B O 1
ATOM 1169 N N . THR B 1 13 ? -0.647 8.594 -6.559 1 98.94 13 THR B N 1
ATOM 1170 C CA . THR B 1 13 ? -1.778 8.797 -7.457 1 98.94 13 THR B CA 1
ATOM 1171 C C . THR B 1 13 ? -2.471 7.469 -7.758 1 98.94 13 THR B C 1
ATOM 1173 O O . THR B 1 13 ? -3.688 7.43 -7.957 1 98.94 13 THR B O 1
ATOM 1176 N N . GLY B 1 14 ? -1.705 6.355 -7.793 1 98.94 14 GLY B N 1
ATOM 1177 C CA . GLY B 1 14 ? -2.293 5.039 -7.996 1 98.94 14 GLY B CA 1
ATOM 1178 C C . GLY B 1 14 ? -3.271 4.652 -6.902 1 98.94 14 GLY B C 1
ATOM 1179 O O . GLY B 1 14 ? -4.418 4.289 -7.188 1 98.94 14 GLY B O 1
ATOM 1180 N N . ILE B 1 15 ? -2.865 4.754 -5.664 1 98.94 15 ILE B N 1
ATOM 1181 C CA . ILE B 1 15 ? -3.719 4.328 -4.559 1 98.94 15 ILE B CA 1
ATOM 1182 C C . ILE B 1 15 ? -4.875 5.312 -4.395 1 98.94 15 ILE B C 1
ATOM 1184 O O . ILE B 1 15 ? -5.984 4.922 -4.016 1 98.94 15 ILE B O 1
ATOM 1188 N N . TYR B 1 16 ? -4.676 6.59 -4.75 1 98.94 16 TYR B N 1
ATOM 1189 C CA . TYR B 1 16 ? -5.766 7.562 -4.762 1 98.94 16 TYR B CA 1
ATOM 1190 C C . TYR B 1 16 ? -6.859 7.148 -5.738 1 98.94 16 TYR B C 1
ATOM 1192 O O . TYR B 1 16 ? -8.047 7.305 -5.453 1 98.94 16 TYR B O 1
ATOM 1200 N N . SER B 1 17 ? -6.453 6.66 -6.895 1 98.88 17 SER B N 1
ATOM 1201 C CA . SER B 1 17 ? -7.438 6.203 -7.871 1 98.88 17 SER B CA 1
ATOM 1202 C C . SER B 1 17 ? -8.25 5.035 -7.328 1 98.88 17 SER B C 1
ATOM 1204 O O . SER B 1 17 ? -9.422 4.875 -7.68 1 98.88 17 SER B O 1
ATOM 1206 N N . SER B 1 18 ? -7.648 4.141 -6.496 1 98.88 18 SER B N 1
ATOM 1207 C CA . SER B 1 18 ? -8.383 3.068 -5.832 1 98.88 18 SER B CA 1
ATOM 1208 C C . SER B 1 18 ? -9.461 3.623 -4.914 1 98.88 18 SER B C 1
ATOM 1210 O O . SER B 1 18 ? -10.594 3.135 -4.91 1 98.88 18 SER B O 1
ATOM 1212 N N . LEU B 1 19 ? -9.055 4.645 -4.113 1 98.88 19 LEU B N 1
ATOM 1213 C CA . LEU B 1 19 ? -10.008 5.305 -3.229 1 98.88 19 LEU B CA 1
ATOM 1214 C C . LEU B 1 19 ? -11.195 5.844 -4.016 1 98.88 19 LEU B C 1
ATOM 1216 O O . LEU B 1 19 ? -12.344 5.645 -3.625 1 98.88 19 LEU B O 1
ATOM 1220 N N . GLN B 1 20 ? -10.922 6.508 -5.141 1 98.62 20 GLN B N 1
ATOM 1221 C CA . GLN B 1 20 ? -11.977 7.098 -5.957 1 98.62 20 GLN B CA 1
ATOM 1222 C C . GLN B 1 20 ? -12.906 6.023 -6.516 1 98.62 20 GLN B C 1
ATOM 1224 O O . GLN B 1 20 ? -14.125 6.203 -6.547 1 98.62 20 GLN B O 1
ATOM 1229 N N . LEU B 1 21 ? -12.336 4.973 -6.953 1 98.19 21 LEU B N 1
ATOM 1230 C CA . LEU B 1 21 ? -13.109 3.869 -7.516 1 98.19 21 LEU B CA 1
ATOM 1231 C C . LEU B 1 21 ? -14.039 3.268 -6.469 1 98.19 21 LEU B C 1
ATOM 1233 O O . LEU B 1 21 ? -15.188 2.945 -6.766 1 98.19 21 LEU B O 1
ATOM 1237 N N . ILE B 1 22 ? -13.547 3.146 -5.223 1 98.19 22 ILE B N 1
ATOM 1238 C CA . ILE B 1 22 ? -14.258 2.412 -4.184 1 98.19 22 ILE B CA 1
ATOM 1239 C C . ILE B 1 22 ? -15.211 3.35 -3.447 1 98.19 22 ILE B C 1
ATOM 1241 O O . ILE B 1 22 ? -16.359 2.984 -3.158 1 98.19 22 ILE B O 1
ATOM 1245 N N . ALA B 1 23 ? -14.75 4.551 -3.156 1 97.56 23 ALA B N 1
ATOM 1246 C CA . ALA B 1 23 ? -15.5 5.418 -2.248 1 97.56 23 ALA B CA 1
ATOM 1247 C C . ALA B 1 23 ? -15.898 6.719 -2.939 1 97.56 23 ALA B C 1
ATOM 1249 O O . ALA B 1 23 ? -16.516 7.59 -2.324 1 97.56 23 ALA B O 1
ATOM 1250 N N . GLY B 1 24 ? -15.555 6.898 -4.207 1 97.75 24 GLY B N 1
ATOM 1251 C CA . GLY B 1 24 ? -15.82 8.156 -4.887 1 97.75 24 GLY B CA 1
ATOM 1252 C C . GLY B 1 24 ? -14.859 9.266 -4.484 1 97.75 24 GLY B C 1
ATOM 1253 O O . GLY B 1 24 ? -13.875 9.016 -3.787 1 97.75 24 GLY B O 1
ATOM 1254 N N . ASN B 1 25 ? -15.188 10.438 -4.988 1 96.56 25 ASN B N 1
ATOM 1255 C CA . ASN B 1 25 ? -14.352 11.586 -4.664 1 96.56 25 ASN B CA 1
ATOM 1256 C C . ASN B 1 25 ? -14.453 11.961 -3.189 1 96.56 25 ASN B C 1
ATOM 1258 O O . ASN B 1 25 ? -15.555 12.023 -2.635 1 96.56 25 ASN B O 1
ATOM 1262 N N . GLN B 1 26 ? -13.312 12.078 -2.584 1 96.75 26 GLN B N 1
ATOM 1263 C CA . GLN B 1 26 ? -13.234 12.492 -1.187 1 96.75 26 GLN B CA 1
ATOM 1264 C C . GLN B 1 26 ? -12.578 13.867 -1.053 1 96.75 26 GLN B C 1
ATOM 1266 O O . GLN B 1 26 ? -11.516 14.109 -1.635 1 96.75 26 GLN B O 1
ATOM 1271 N N . GLU B 1 27 ? -13.195 14.695 -0.306 1 96.69 27 GLU B N 1
ATOM 1272 C CA . GLU B 1 27 ? -12.656 16.031 -0.106 1 96.69 27 GLU B CA 1
ATOM 1273 C C . GLU B 1 27 ? -11.375 16 0.717 1 96.69 27 GLU B C 1
ATOM 1275 O O . GLU B 1 27 ? -11.188 15.102 1.543 1 96.69 27 GLU B O 1
ATOM 1280 N N . ASN B 1 28 ? -10.523 16.891 0.507 1 98 28 ASN B N 1
ATOM 1281 C CA . ASN B 1 28 ? -9.336 17.172 1.311 1 98 28 ASN B CA 1
ATOM 1282 C C . ASN B 1 28 ? -8.383 15.977 1.345 1 98 28 ASN B C 1
ATOM 1284 O O . ASN B 1 28 ? -7.836 15.648 2.396 1 98 28 ASN B O 1
ATOM 1288 N N . VAL B 1 29 ? -8.297 15.203 0.245 1 98.88 29 VAL B N 1
ATOM 1289 C CA . VAL B 1 29 ? -7.285 14.188 0.014 1 98.88 29 VAL B CA 1
ATOM 1290 C C . VAL B 1 29 ? -6.426 14.57 -1.19 1 98.88 29 VAL B C 1
ATOM 1292 O O . VAL B 1 29 ? -6.953 14.922 -2.248 1 98.88 29 VAL B O 1
ATOM 1295 N N . GLU B 1 30 ? -5.172 14.555 -1.027 1 98.81 30 GLU B N 1
ATOM 1296 C CA . GLU B 1 30 ? -4.27 14.906 -2.119 1 98.81 30 GLU B CA 1
ATOM 1297 C C . GLU B 1 30 ? -3.135 13.898 -2.246 1 98.81 30 GLU B C 1
ATOM 1299 O O . GLU B 1 30 ? -2.604 13.422 -1.24 1 98.81 30 GLU B O 1
ATOM 1304 N N . ALA B 1 31 ? -2.785 13.555 -3.469 1 98.94 31 ALA B N 1
ATOM 1305 C CA . ALA B 1 31 ? -1.706 12.617 -3.752 1 98.94 31 ALA B CA 1
ATOM 1306 C C . ALA B 1 31 ? -0.496 13.328 -4.344 1 98.94 31 ALA B C 1
ATOM 1308 O O . ALA B 1 31 ? -0.635 14.141 -5.262 1 98.94 31 ALA B O 1
ATOM 1309 N N . ILE B 1 32 ? 0.655 13.023 -3.789 1 98.94 32 ILE B N 1
ATOM 1310 C CA . ILE B 1 32 ? 1.908 13.602 -4.27 1 98.94 32 ILE B CA 1
ATOM 1311 C C . ILE B 1 32 ? 2.889 12.477 -4.609 1 98.94 32 ILE B C 1
ATOM 1313 O O . ILE B 1 32 ? 3.365 11.773 -3.721 1 98.94 32 ILE B O 1
ATOM 1317 N N . ASP B 1 33 ? 3.219 12.359 -5.867 1 98.94 33 ASP B N 1
ATOM 1318 C CA . ASP B 1 33 ? 4.16 11.359 -6.355 1 98.94 33 ASP B CA 1
ATOM 1319 C C . ASP B 1 33 ? 5.598 11.852 -6.242 1 98.94 33 ASP B C 1
ATOM 1321 O O . ASP B 1 33 ? 5.898 12.984 -6.621 1 98.94 33 ASP B O 1
ATOM 1325 N N . PHE B 1 34 ? 6.445 11.047 -5.641 1 98.88 34 PHE B N 1
ATOM 1326 C CA . PHE B 1 34 ? 7.883 11.273 -5.66 1 98.88 34 PHE B CA 1
ATOM 1327 C C . PHE B 1 34 ? 8.531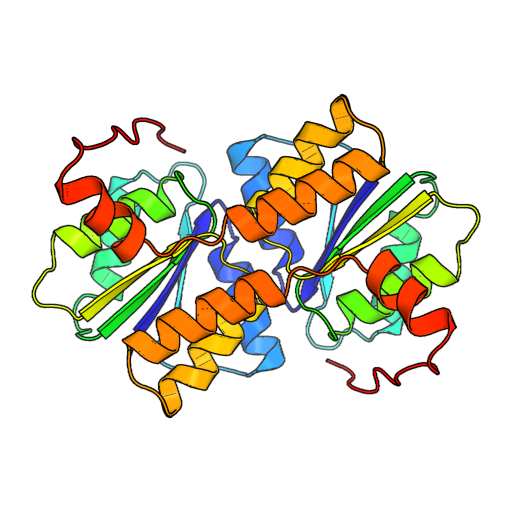 10.562 -6.84 1 98.88 34 PHE B C 1
ATOM 1329 O O . PHE B 1 34 ? 8.898 9.391 -6.734 1 98.88 34 PHE B O 1
ATOM 1336 N N . VAL B 1 35 ? 8.758 11.297 -7.945 1 98.75 35 VAL B N 1
ATOM 1337 C CA . VAL B 1 35 ? 9.109 10.688 -9.227 1 98.75 35 VAL B CA 1
ATOM 1338 C C . VAL B 1 35 ? 10.609 10.812 -9.469 1 98.75 35 VAL B C 1
ATOM 1340 O O . VAL B 1 35 ? 11.305 11.523 -8.734 1 98.75 35 VAL B O 1
ATOM 1343 N N . GLU B 1 36 ? 11.078 10.062 -10.477 1 97.62 36 GLU B N 1
ATOM 1344 C CA . GLU B 1 36 ? 12.492 10.109 -10.852 1 97.62 36 GLU B CA 1
ATOM 1345 C C . GLU B 1 36 ? 12.93 11.547 -11.141 1 97.62 36 GLU B C 1
ATOM 1347 O O . GLU B 1 36 ? 12.25 12.281 -11.852 1 97.62 36 GLU B O 1
ATOM 1352 N N . GLY B 1 37 ? 14.047 11.977 -10.609 1 97.44 37 GLY B N 1
ATOM 1353 C CA . GLY B 1 37 ? 14.602 13.297 -10.875 1 97.44 37 GLY B CA 1
ATOM 1354 C C . GLY B 1 37 ? 14.125 14.344 -9.891 1 97.44 37 GLY B C 1
ATOM 1355 O O . GLY B 1 37 ? 14.695 15.438 -9.812 1 97.44 37 GLY B O 1
ATOM 1356 N N . MET B 1 38 ? 13.062 14.094 -9.172 1 98.25 38 MET B N 1
ATOM 1357 C CA . MET B 1 38 ? 12.562 15.023 -8.164 1 98.25 38 MET B CA 1
ATOM 1358 C C . MET B 1 38 ? 13.438 14.992 -6.914 1 98.25 38 MET B C 1
ATOM 1360 O O . MET B 1 38 ? 13.727 13.922 -6.379 1 98.25 38 MET B O 1
ATOM 1364 N N . SER B 1 39 ? 13.82 16.156 -6.422 1 98.06 39 SER B N 1
ATOM 1365 C CA . SER B 1 39 ? 14.648 16.234 -5.223 1 98.06 39 SER B CA 1
ATOM 1366 C C . SER B 1 39 ? 13.797 16.203 -3.959 1 98.06 39 SER B C 1
ATOM 1368 O O . SER B 1 39 ? 12.594 16.484 -4.008 1 98.06 39 SER B O 1
ATOM 1370 N N . ALA B 1 40 ? 14.414 15.883 -2.855 1 98 40 ALA B N 1
ATOM 1371 C CA . ALA B 1 40 ? 13.742 15.945 -1.558 1 98 40 ALA B CA 1
ATOM 1372 C C . ALA B 1 40 ? 13.195 17.344 -1.292 1 98 40 ALA B C 1
ATOM 1374 O O . ALA B 1 40 ? 12.109 17.5 -0.715 1 98 40 ALA B O 1
ATOM 1375 N N . ASP B 1 41 ? 13.93 18.359 -1.737 1 98.38 41 ASP B N 1
ATOM 1376 C CA . ASP B 1 41 ? 13.5 19.734 -1.545 1 98.38 41 ASP B CA 1
ATOM 1377 C C . ASP B 1 41 ? 12.25 20.047 -2.367 1 98.38 41 ASP B C 1
ATOM 1379 O O . ASP B 1 41 ? 11.344 20.719 -1.892 1 98.38 41 ASP B O 1
ATOM 1383 N N . GLU B 1 42 ? 12.25 19.562 -3.57 1 98.75 42 GLU B N 1
ATOM 1384 C CA . GLU B 1 42 ? 11.055 19.75 -4.398 1 98.75 42 GLU B CA 1
ATOM 1385 C C . GLU B 1 42 ? 9.852 19.047 -3.785 1 98.75 42 GLU B C 1
ATOM 1387 O O . GLU B 1 42 ? 8.742 19.594 -3.781 1 98.75 42 GLU B O 1
ATOM 1392 N N . LEU B 1 43 ? 10.086 17.844 -3.285 1 98.88 43 LEU B N 1
ATOM 1393 C CA . LEU B 1 43 ? 9.023 17.125 -2.594 1 98.88 43 LEU B CA 1
ATOM 1394 C C . LEU B 1 43 ? 8.516 17.922 -1.396 1 98.88 43 LEU B C 1
ATOM 1396 O O . LEU B 1 43 ? 7.305 18.047 -1.192 1 98.88 43 LEU B O 1
ATOM 1400 N N . LYS B 1 44 ? 9.406 18.469 -0.621 1 98.88 44 LYS B N 1
ATOM 1401 C CA . LYS B 1 44 ? 9.055 19.266 0.551 1 98.88 44 LYS B CA 1
ATOM 1402 C C . LYS B 1 44 ? 8.156 20.438 0.172 1 98.88 44 LYS B C 1
ATOM 1404 O O . LYS B 1 44 ? 7.148 20.688 0.829 1 98.88 44 LYS B O 1
ATOM 1409 N N . GLN B 1 45 ? 8.516 21.109 -0.888 1 98.81 45 GLN B N 1
ATOM 1410 C CA . GLN B 1 45 ? 7.746 22.266 -1.325 1 98.81 45 GLN B CA 1
ATOM 1411 C C . GLN B 1 45 ? 6.332 21.859 -1.737 1 98.81 45 GLN B C 1
ATOM 1413 O O . GLN B 1 45 ? 5.371 22.578 -1.439 1 98.81 45 GLN B O 1
ATOM 1418 N N . LYS B 1 46 ? 6.223 20.75 -2.422 1 98.94 46 LYS B N 1
ATOM 1419 C CA . LYS B 1 46 ? 4.906 20.281 -2.848 1 98.94 46 LYS B CA 1
ATOM 1420 C C . LYS B 1 46 ? 4.027 19.938 -1.646 1 98.94 46 LYS B C 1
ATOM 1422 O O . LYS B 1 46 ? 2.838 20.266 -1.63 1 98.94 46 LYS B O 1
ATOM 1427 N N . ILE B 1 47 ? 4.621 19.266 -0.664 1 98.94 47 ILE B N 1
ATOM 1428 C CA . ILE B 1 47 ? 3.857 18.891 0.521 1 98.94 47 ILE B CA 1
ATOM 1429 C C . ILE B 1 47 ? 3.451 20.141 1.295 1 98.94 47 ILE B C 1
ATOM 1431 O O . ILE B 1 47 ? 2.301 20.281 1.724 1 98.94 47 ILE B O 1
ATOM 1435 N N . LEU B 1 48 ? 4.375 21.109 1.443 1 98.88 48 LEU B N 1
ATOM 1436 C CA . LEU B 1 48 ? 4.078 22.344 2.16 1 98.88 48 LEU B CA 1
ATOM 1437 C C . LEU B 1 48 ? 2.936 23.109 1.49 1 98.88 48 LEU B C 1
ATOM 1439 O O . LEU B 1 48 ? 2.068 23.656 2.172 1 98.88 48 LEU B O 1
ATOM 1443 N N . LEU B 1 49 ? 2.971 23.141 0.184 1 98.81 49 LEU B N 1
ATOM 1444 C CA . LEU B 1 49 ? 1.89 23.797 -0.546 1 98.81 49 LEU B CA 1
ATOM 1445 C C . LEU B 1 49 ? 0.558 23.094 -0.282 1 98.81 49 LEU B C 1
ATOM 1447 O O . LEU B 1 49 ? -0.464 23.75 -0.086 1 98.81 49 LEU B O 1
ATOM 1451 N N . ALA B 1 50 ? 0.561 21.781 -0.242 1 98.81 50 ALA B N 1
ATOM 1452 C CA . ALA B 1 50 ? -0.652 20.984 -0.069 1 98.81 50 ALA B CA 1
ATOM 1453 C C . ALA B 1 50 ? -1.268 21.219 1.309 1 98.81 50 ALA B C 1
ATOM 1455 O O . ALA B 1 50 ? -2.484 21.125 1.476 1 98.81 50 ALA B O 1
ATOM 1456 N N . ILE B 1 51 ? -0.417 21.609 2.301 1 98.62 51 ILE B N 1
ATOM 1457 C CA . ILE B 1 51 ? -0.947 21.641 3.66 1 98.62 51 ILE B CA 1
ATOM 1458 C C . ILE B 1 51 ? -1.004 23.078 4.164 1 98.62 51 ILE B C 1
ATOM 1460 O O . ILE B 1 51 ? -1.265 23.312 5.348 1 98.62 51 ILE B O 1
ATOM 1464 N N . SER B 1 52 ? -0.66 24.109 3.352 1 97.56 52 SER B N 1
ATOM 1465 C CA . SER B 1 52 ? -0.461 25.516 3.727 1 97.56 52 SER B CA 1
ATOM 1466 C C . SER B 1 52 ? -1.667 26.062 4.48 1 97.56 52 SER B C 1
ATOM 1468 O O . SER B 1 52 ? -1.512 26.781 5.465 1 97.56 52 SER B O 1
ATOM 1470 N N . ASN B 1 53 ? -2.877 25.703 4.223 1 96.62 53 ASN B N 1
ATOM 1471 C CA . ASN B 1 53 ? -4.062 26.281 4.852 1 96.62 53 ASN B CA 1
ATOM 1472 C C . ASN B 1 53 ? -4.82 25.234 5.6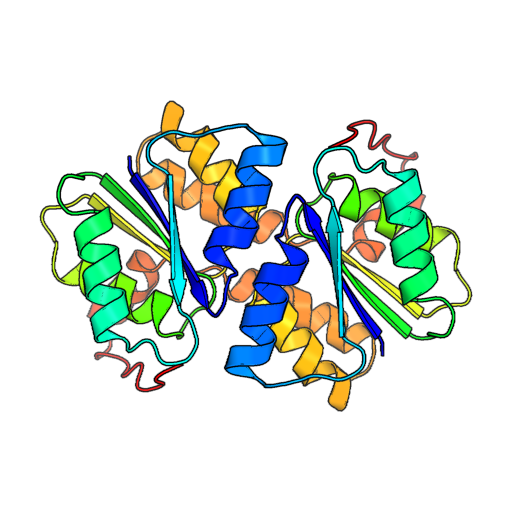68 1 96.62 53 ASN B C 1
ATOM 1474 O O . ASN B 1 53 ? -6.031 25.344 5.855 1 96.62 53 ASN B O 1
ATOM 1478 N N . GLU B 1 54 ? -4.027 24.219 6.113 1 98.19 54 GLU B N 1
ATOM 1479 C CA . GLU B 1 54 ? -4.652 23.141 6.855 1 98.19 54 GLU B CA 1
ATOM 1480 C C . GLU B 1 54 ? -4.125 23.062 8.289 1 98.19 54 GLU B C 1
ATOM 1482 O O . GLU B 1 54 ? -2.914 23.109 8.508 1 98.19 54 GLU B O 1
ATOM 1487 N N . GLU B 1 55 ? -4.996 22.938 9.172 1 97.44 55 GLU B N 1
ATOM 1488 C CA . GLU B 1 55 ? -4.609 22.906 10.578 1 97.44 55 GLU B CA 1
ATOM 1489 C C . GLU B 1 55 ? -4.391 21.484 11.062 1 97.44 55 GLU B C 1
ATOM 1491 O O . GLU B 1 55 ? -3.574 21.234 11.953 1 97.44 55 GLU B O 1
ATOM 1496 N N . GLU B 1 56 ? -5.188 20.562 10.57 1 98.5 56 GLU B N 1
ATOM 1497 C CA . GLU B 1 56 ? -5.078 19.141 10.867 1 98.5 56 GLU B CA 1
ATOM 1498 C C . GLU B 1 56 ? -4.684 18.344 9.633 1 98.5 56 GLU B C 1
ATOM 1500 O O . GLU B 1 56 ? -5.402 18.359 8.625 1 98.5 56 GLU B O 1
ATOM 1505 N N . VAL B 1 57 ? -3.465 17.688 9.742 1 98.88 57 VAL B N 1
ATOM 1506 C CA . VAL B 1 57 ? -2.92 17.047 8.555 1 98.88 57 VAL B CA 1
ATOM 1507 C C . VAL B 1 57 ? -2.426 15.641 8.922 1 98.88 57 VAL B C 1
ATOM 1509 O O . VAL B 1 57 ? -1.649 15.477 9.867 1 98.88 57 VAL B O 1
ATOM 1512 N N . LEU B 1 58 ? -2.898 14.672 8.242 1 98.94 58 LEU B N 1
ATOM 1513 C CA . LEU B 1 58 ? -2.344 13.328 8.297 1 98.94 58 LEU B CA 1
ATOM 1514 C C . LEU B 1 58 ? -1.669 12.969 6.977 1 98.94 58 LEU B C 1
ATOM 1516 O O . LEU B 1 58 ? -2.32 12.938 5.93 1 98.94 58 LEU B O 1
ATOM 1520 N N . ILE B 1 59 ? -0.377 12.75 7.031 1 99 59 ILE B N 1
ATOM 1521 C CA . ILE B 1 59 ? 0.37 12.336 5.848 1 99 59 ILE B CA 1
ATOM 1522 C C . ILE B 1 59 ? 0.587 10.82 5.879 1 99 59 ILE B C 1
ATOM 1524 O O . ILE B 1 59 ? 1.084 10.281 6.871 1 99 59 ILE B O 1
ATOM 1528 N N . LEU B 1 60 ? 0.155 10.141 4.871 1 99 60 LEU B N 1
ATOM 1529 C CA . LEU B 1 60 ? 0.37 8.711 4.688 1 99 60 LEU B CA 1
ATOM 1530 C C . LEU B 1 60 ? 1.462 8.453 3.652 1 99 60 LEU B C 1
ATOM 1532 O O . LEU B 1 60 ? 1.298 8.789 2.477 1 99 60 LEU B O 1
ATOM 1536 N N . SER B 1 61 ? 2.578 7.891 4.086 1 98.94 61 SER B N 1
ATOM 1537 C CA . SER B 1 61 ? 3.721 7.695 3.199 1 98.94 61 SER B CA 1
ATOM 1538 C C . SER B 1 61 ? 3.943 6.219 2.898 1 98.94 61 SER B C 1
ATOM 1540 O O . SER B 1 61 ? 3.531 5.352 3.674 1 98.94 61 SER B O 1
ATOM 1542 N N . ASP B 1 62 ? 4.641 5.973 1.832 1 98.94 62 ASP B N 1
ATOM 1543 C CA . ASP B 1 62 ? 4.695 4.621 1.277 1 98.94 62 ASP B CA 1
ATOM 1544 C C . ASP B 1 62 ? 5.672 3.748 2.059 1 98.94 62 ASP B C 1
ATOM 1546 O O . ASP B 1 62 ? 5.379 2.584 2.344 1 98.94 62 ASP B O 1
ATOM 1550 N N . LEU B 1 63 ? 6.801 4.25 2.416 1 98.88 63 LEU B N 1
ATOM 1551 C CA . LEU B 1 63 ? 7.875 3.396 2.91 1 98.88 63 LEU B CA 1
ATOM 1552 C C . LEU B 1 63 ? 8.641 4.082 4.035 1 98.88 63 LEU B C 1
ATOM 1554 O O . LEU B 1 63 ? 9.109 5.211 3.875 1 98.88 63 LEU B O 1
ATOM 1558 N N . LEU B 1 64 ? 8.805 3.398 5.168 1 98.38 64 LEU B N 1
ATOM 1559 C CA . LEU B 1 64 ? 9.625 3.914 6.262 1 98.38 64 LEU B CA 1
ATOM 1560 C C . LEU B 1 64 ? 11.062 4.125 5.812 1 98.38 64 LEU B C 1
ATOM 1562 O O . LEU B 1 64 ? 11.656 3.254 5.172 1 98.38 64 LEU B O 1
ATOM 1566 N N . GLY B 1 65 ? 11.57 5.293 6.105 1 96.81 65 GLY B N 1
ATOM 1567 C CA . GLY B 1 65 ? 12.977 5.559 5.828 1 96.81 65 GLY B CA 1
ATOM 1568 C C . GLY B 1 65 ? 13.203 6.188 4.469 1 96.81 65 GLY B C 1
ATOM 1569 O O . GLY B 1 65 ? 14.305 6.672 4.18 1 96.81 65 GLY B O 1
ATOM 1570 N N . GLY B 1 66 ? 12.219 6.156 3.564 1 97.94 66 GLY B N 1
ATOM 1571 C CA . GLY B 1 66 ? 12.344 6.82 2.275 1 97.94 66 GLY B CA 1
ATOM 1572 C C . GLY B 1 66 ? 12.203 8.328 2.363 1 97.94 66 GLY B C 1
ATOM 1573 O O . GLY B 1 66 ? 11.719 8.852 3.367 1 97.94 66 GLY B O 1
ATOM 1574 N N . SER B 1 67 ? 12.523 9.008 1.278 1 98.44 67 SER B N 1
ATOM 1575 C CA . SER B 1 67 ? 12.438 10.461 1.234 1 98.44 67 SER B CA 1
ATOM 1576 C C . SER B 1 67 ? 11.023 10.945 1.514 1 98.44 67 SER B C 1
ATOM 1578 O O . SER B 1 67 ? 10.82 11.914 2.254 1 98.44 67 SER B O 1
ATOM 1580 N N . PRO B 1 68 ? 10 10.297 1.014 1 98.88 68 PRO B N 1
ATOM 1581 C CA . PRO B 1 68 ? 8.641 10.75 1.32 1 98.88 68 PRO B CA 1
ATOM 1582 C C . PRO B 1 68 ? 8.352 10.781 2.82 1 98.88 68 PRO B C 1
ATOM 1584 O O . PRO B 1 68 ? 7.797 11.758 3.328 1 98.88 68 PRO B O 1
ATOM 1587 N N . PHE B 1 69 ? 8.758 9.758 3.504 1 98.81 69 PHE B N 1
ATOM 1588 C CA . PHE B 1 69 ? 8.547 9.695 4.945 1 98.81 69 PHE B CA 1
ATOM 1589 C C . PHE B 1 69 ? 9.422 10.711 5.668 1 98.81 69 PHE B C 1
ATOM 1591 O O . PHE B 1 69 ? 8.945 11.445 6.535 1 98.81 69 PHE B O 1
ATOM 1598 N N . LYS B 1 70 ? 10.664 10.766 5.324 1 98.31 70 LYS B N 1
ATOM 1599 C CA . LYS B 1 70 ? 11.617 11.633 6 1 98.31 70 LYS B CA 1
ATOM 1600 C C . LYS B 1 70 ? 11.242 13.102 5.828 1 98.31 70 LYS B C 1
ATOM 1602 O O . LYS B 1 70 ? 11.242 13.867 6.797 1 98.31 70 LYS B O 1
ATOM 1607 N N . VAL B 1 71 ? 10.938 13.477 4.582 1 98.81 71 VAL B N 1
ATOM 1608 C CA . VAL B 1 71 ? 10.57 14.852 4.281 1 98.81 71 VAL B CA 1
ATOM 1609 C C . VAL B 1 71 ? 9.289 15.219 5.023 1 98.81 71 VAL B C 1
ATOM 1611 O O . VAL B 1 71 ? 9.188 16.297 5.605 1 98.81 71 VAL B O 1
ATOM 1614 N N . SER B 1 72 ? 8.305 14.32 5.027 1 98.88 72 SER B N 1
ATOM 1615 C CA . SER B 1 72 ? 7.043 14.547 5.723 1 98.88 72 SER B CA 1
ATOM 1616 C C . SER B 1 72 ? 7.262 14.719 7.223 1 98.88 72 SER B C 1
ATOM 1618 O O . SER B 1 72 ? 6.652 15.586 7.852 1 98.88 72 SER B O 1
ATOM 1620 N N . SER B 1 73 ? 8.117 13.875 7.75 1 98.44 73 SER B N 1
ATOM 1621 C CA . SER B 1 73 ? 8.422 13.945 9.172 1 98.44 73 SER B CA 1
ATOM 1622 C C . SER B 1 73 ? 9.117 15.258 9.531 1 98.44 73 SER B C 1
ATOM 1624 O O . SER B 1 73 ? 8.836 15.844 10.578 1 98.44 73 SER B O 1
ATOM 1626 N N . THR B 1 74 ? 10.039 15.688 8.711 1 98.25 74 THR B N 1
ATOM 1627 C CA . THR B 1 74 ? 10.711 16.969 8.891 1 98.25 74 THR B CA 1
ATOM 1628 C C . THR B 1 74 ? 9.695 18.109 8.914 1 98.25 74 THR B C 1
ATOM 1630 O O . THR B 1 74 ? 9.758 18.984 9.773 1 98.25 74 THR B O 1
ATOM 1633 N N . ILE B 1 75 ? 8.773 18.078 7.957 1 98.69 75 ILE B N 1
ATOM 1634 C CA . ILE B 1 75 ? 7.73 19.094 7.859 1 98.69 75 ILE B CA 1
ATOM 1635 C C . ILE B 1 75 ? 6.902 19.109 9.141 1 98.69 75 ILE B C 1
ATOM 1637 O O . ILE B 1 75 ? 6.594 20.172 9.68 1 98.69 75 ILE B O 1
ATOM 1641 N N . MET B 1 76 ? 6.547 17.922 9.656 1 98.25 76 MET B N 1
ATOM 1642 C CA . MET B 1 76 ? 5.789 17.812 10.898 1 98.25 76 MET B CA 1
ATOM 1643 C C . MET B 1 76 ? 6.539 18.484 12.055 1 98.25 76 MET B C 1
ATOM 1645 O O . MET B 1 76 ? 5.957 19.25 12.82 1 98.25 76 MET B O 1
ATOM 1649 N N . GLY B 1 77 ? 7.828 18.25 12.156 1 97 77 GLY B N 1
ATOM 1650 C CA . GLY B 1 77 ? 8.648 18.844 13.203 1 97 77 GLY B CA 1
ATOM 1651 C C . GLY B 1 77 ? 8.758 20.344 13.086 1 97 77 GLY B C 1
ATOM 1652 O O . GLY B 1 77 ? 8.875 21.047 14.102 1 97 77 GLY B O 1
ATOM 1653 N N . GLU B 1 78 ? 8.68 20.828 11.852 1 97.31 78 GLU B N 1
ATOM 1654 C CA . GLU B 1 78 ? 8.867 22.25 11.586 1 97.31 78 GLU B CA 1
ATOM 1655 C C . GLU B 1 78 ? 7.555 23.016 11.711 1 97.31 78 GLU B C 1
ATOM 1657 O O . GLU B 1 78 ? 7.527 24.25 11.594 1 97.31 78 GLU B O 1
ATOM 1662 N N . ASN B 1 79 ? 6.438 22.312 11.961 1 97 79 ASN B N 1
ATOM 1663 C CA . ASN B 1 79 ? 5.121 22.938 12.062 1 97 79 ASN B CA 1
ATOM 1664 C C . ASN B 1 79 ? 4.402 22.531 13.344 1 97 79 ASN B C 1
ATOM 1666 O O . ASN B 1 79 ? 3.303 21.984 13.289 1 97 79 ASN B O 1
ATOM 1670 N N . PRO B 1 80 ? 4.898 22.922 14.523 1 94.31 80 PRO B N 1
ATOM 1671 C CA . PRO B 1 80 ? 4.34 22.484 15.805 1 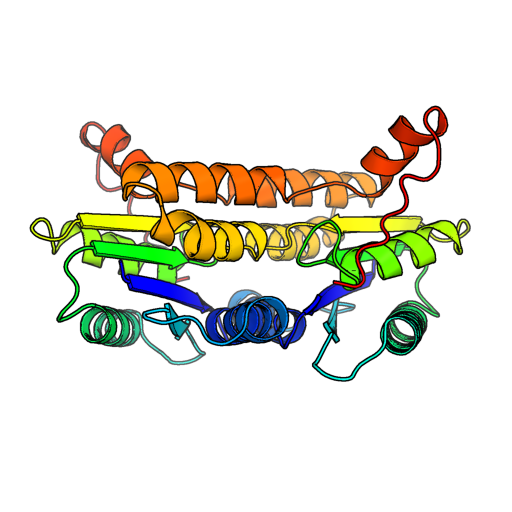94.31 80 PRO B CA 1
ATOM 1672 C C . PRO B 1 80 ? 2.955 23.062 16.078 1 94.31 80 PRO B C 1
ATOM 1674 O O . PRO B 1 80 ? 2.225 22.562 16.922 1 94.31 80 PRO B O 1
ATOM 1677 N N . ALA B 1 81 ? 2.562 24.125 15.359 1 96.12 81 ALA B N 1
ATOM 1678 C CA . ALA B 1 81 ? 1.259 24.734 15.57 1 96.12 81 ALA B CA 1
ATOM 1679 C C . ALA B 1 81 ? 0.147 23.922 14.93 1 96.12 81 ALA B C 1
ATOM 1681 O O . ALA B 1 81 ? -1.021 24.047 15.297 1 96.12 81 ALA B O 1
ATOM 1682 N N . LYS B 1 82 ? 0.506 23.094 13.984 1 97.81 82 LYS B N 1
ATOM 1683 C CA . LYS B 1 82 ? -0.468 22.234 13.32 1 97.81 82 LYS B CA 1
ATOM 1684 C C . LYS B 1 82 ? -0.635 20.922 14.062 1 97.81 82 LYS B C 1
ATOM 1686 O O . LYS B 1 82 ? 0.302 20.438 14.703 1 97.81 82 LYS B O 1
ATOM 1691 N N . THR B 1 83 ? -1.835 20.391 14.062 1 98.38 83 THR B N 1
ATOM 1692 C CA . THR B 1 83 ? -2.037 19 14.422 1 98.38 83 THR B CA 1
ATOM 1693 C C . THR B 1 83 ? -1.684 18.078 13.25 1 98.38 83 THR B C 1
ATOM 1695 O O . THR B 1 83 ? -2.428 18 12.273 1 98.38 83 THR B O 1
ATOM 1698 N N . MET B 1 84 ? -0.472 17.422 13.375 1 98.62 84 MET B N 1
ATOM 1699 C CA . MET B 1 84 ? -0.001 16.609 12.258 1 98.62 84 MET B CA 1
ATOM 1700 C C . MET B 1 84 ? 0.492 15.242 12.742 1 98.62 84 MET B C 1
ATOM 1702 O O . MET B 1 84 ? 0.881 15.102 13.898 1 98.62 84 MET B O 1
ATOM 1706 N N . ASN B 1 85 ? 0.445 14.297 11.906 1 98.88 85 ASN B N 1
ATOM 1707 C CA . ASN B 1 85 ? 1.164 13.039 12.031 1 98.88 85 ASN B CA 1
ATOM 1708 C C . ASN B 1 85 ? 1.545 12.469 10.672 1 98.88 85 ASN B C 1
ATOM 1710 O O . ASN B 1 85 ? 0.994 12.883 9.648 1 98.88 85 ASN B O 1
ATOM 1714 N N . VAL B 1 86 ? 2.561 11.656 10.703 1 98.94 86 VAL B N 1
ATOM 1715 C CA . VAL B 1 86 ? 3.043 10.969 9.516 1 98.94 86 VAL B CA 1
ATOM 1716 C C . VAL B 1 86 ? 3.055 9.461 9.766 1 98.94 86 VAL B C 1
ATOM 1718 O O . VAL B 1 86 ? 3.596 8.992 10.773 1 98.94 86 VAL B O 1
ATOM 1721 N N . LEU B 1 87 ? 2.402 8.742 8.891 1 98.94 87 LEU B N 1
ATOM 1722 C CA . LEU B 1 87 ? 2.432 7.281 8.938 1 98.94 87 LEU B CA 1
ATOM 1723 C C . LEU B 1 87 ? 3.195 6.715 7.746 1 98.94 87 LEU B C 1
ATOM 1725 O O . LEU B 1 87 ? 3.137 7.266 6.645 1 98.94 87 LEU B O 1
ATOM 1729 N N . SER B 1 88 ? 3.916 5.633 7.945 1 98.94 88 SER B N 1
ATOM 1730 C CA . SER B 1 88 ? 4.488 4.863 6.848 1 98.94 88 SER B CA 1
ATOM 1731 C C . SER B 1 88 ? 3.699 3.584 6.598 1 98.94 88 SER B C 1
ATOM 1733 O O . SER B 1 88 ? 2.781 3.26 7.352 1 98.94 88 SER B O 1
ATOM 1735 N N . GLY B 1 89 ? 4.086 2.871 5.543 1 98.94 89 GLY B N 1
ATOM 1736 C CA . GLY B 1 89 ? 3.438 1.602 5.25 1 98.94 89 GLY B CA 1
ATOM 1737 C C . GLY B 1 89 ? 2.053 1.762 4.648 1 98.94 89 GLY B C 1
ATOM 1738 O O . GLY B 1 89 ? 1.184 0.911 4.844 1 98.94 89 GLY B O 1
ATOM 1739 N N . LEU B 1 90 ? 1.871 2.854 3.975 1 99 90 LEU B N 1
ATOM 1740 C CA . LEU B 1 90 ? 0.588 3.139 3.34 1 99 90 LEU B CA 1
ATOM 1741 C C . LEU B 1 90 ? 0.108 1.942 2.525 1 99 90 LEU B C 1
ATOM 1743 O O . LEU B 1 90 ? 0.83 1.445 1.659 1 99 90 LEU B O 1
ATOM 1747 N N . ASN B 1 91 ? -0.98 1.388 2.84 1 99 91 ASN B N 1
ATOM 1748 C CA . ASN B 1 91 ? -1.763 0.466 2.021 1 99 91 ASN B CA 1
ATOM 1749 C C . ASN B 1 91 ? -3.225 0.893 1.938 1 99 91 ASN B C 1
ATOM 1751 O O . ASN B 1 91 ? -3.607 1.923 2.496 1 99 91 ASN B O 1
ATOM 1755 N N . LEU B 1 92 ? -4.008 0.223 1.16 1 98.94 92 LEU B N 1
ATOM 1756 C CA . LEU B 1 92 ? -5.352 0.702 0.854 1 98.94 92 LEU B CA 1
ATOM 1757 C C . LEU B 1 92 ? -6.242 0.644 2.09 1 98.94 92 LEU B C 1
ATOM 1759 O O . LEU B 1 92 ? -7.102 1.509 2.281 1 98.94 92 LEU B O 1
ATOM 1763 N N . ALA B 1 93 ? -6.051 -0.344 2.965 1 98.94 93 ALA B N 1
ATOM 1764 C CA . ALA B 1 93 ? -6.824 -0.422 4.203 1 98.94 93 ALA B CA 1
ATOM 1765 C C . ALA B 1 93 ? -6.59 0.808 5.074 1 98.94 93 ALA B C 1
ATOM 1767 O O . ALA B 1 93 ? -7.531 1.355 5.652 1 98.94 93 ALA B O 1
ATOM 1768 N N . MET B 1 94 ? -5.336 1.263 5.188 1 98.94 94 MET B N 1
ATOM 1769 C CA . MET B 1 94 ? -4.996 2.467 5.938 1 98.94 94 MET B CA 1
ATOM 1770 C C . MET B 1 94 ? -5.746 3.678 5.398 1 98.94 94 MET B C 1
ATOM 1772 O O . MET B 1 94 ? -6.383 4.41 6.156 1 98.94 94 MET B O 1
ATOM 1776 N N . LEU B 1 95 ? -5.641 3.83 4.078 1 99 95 LEU B N 1
ATOM 1777 C CA . LEU B 1 95 ? -6.23 4.996 3.434 1 99 95 LEU B CA 1
ATOM 1778 C C . LEU B 1 95 ? -7.746 5.008 3.611 1 99 95 LEU B C 1
ATOM 1780 O O . LEU B 1 95 ? -8.32 6.031 3.98 1 99 95 LEU B O 1
ATOM 1784 N N . MET B 1 96 ? -8.367 3.857 3.352 1 98.88 96 MET B N 1
ATOM 1785 C CA . MET B 1 96 ? -9.82 3.764 3.484 1 98.88 96 MET B CA 1
ATOM 1786 C C . MET B 1 96 ? -10.258 4.094 4.91 1 98.88 96 MET B C 1
ATOM 1788 O O . MET B 1 96 ? -11.195 4.867 5.109 1 98.88 96 MET B O 1
ATOM 1792 N N . GLU B 1 97 ? -9.562 3.518 5.852 1 98.88 97 GLU B N 1
ATOM 1793 C CA . GLU B 1 97 ? -9.906 3.758 7.246 1 98.88 97 GLU B CA 1
ATOM 1794 C C . GLU B 1 97 ? -9.75 5.23 7.609 1 98.88 97 GLU B C 1
ATOM 1796 O O . GLU B 1 97 ? -10.617 5.809 8.266 1 98.88 97 GLU B O 1
ATOM 1801 N N . ALA B 1 98 ? -8.641 5.852 7.188 1 98.94 98 ALA B N 1
ATOM 1802 C CA . ALA B 1 98 ? -8.391 7.254 7.5 1 98.94 98 ALA B CA 1
ATOM 1803 C C . ALA B 1 98 ? -9.508 8.141 6.965 1 98.94 98 ALA B C 1
ATOM 1805 O O . ALA B 1 98 ? -10.016 9.008 7.68 1 98.94 98 ALA B O 1
ATOM 1806 N N . VAL B 1 99 ? -9.93 7.895 5.73 1 98.81 99 VAL B N 1
ATOM 1807 C CA . VAL B 1 99 ? -10.93 8.719 5.051 1 98.81 99 VAL B CA 1
ATOM 1808 C C . VAL B 1 99 ? -12.289 8.555 5.73 1 98.81 99 VAL B C 1
ATOM 1810 O O . VAL B 1 99 ? -13 9.531 5.953 1 98.81 99 VAL B O 1
ATOM 1813 N N . PHE B 1 100 ? -12.617 7.34 6.141 1 98.06 100 PHE B N 1
ATOM 1814 C CA . PHE B 1 100 ? -13.922 7.094 6.738 1 98.06 100 PHE B CA 1
ATOM 1815 C C . PHE B 1 100 ? -13.945 7.547 8.195 1 98.06 100 PHE B C 1
ATOM 1817 O O . PHE B 1 100 ? -14.938 8.117 8.656 1 98.06 100 PHE B O 1
ATOM 1824 N N . ALA B 1 101 ? -12.891 7.332 8.898 1 98.31 101 ALA B N 1
ATOM 1825 C CA . ALA B 1 101 ? -12.844 7.621 10.328 1 98.31 101 ALA B CA 1
ATOM 1826 C C . ALA B 1 101 ? -12.82 9.125 10.586 1 98.31 101 ALA B C 1
ATOM 1828 O O . ALA B 1 101 ? -13.32 9.602 11.609 1 98.31 101 ALA B O 1
ATOM 1829 N N . ARG B 1 102 ? -12.195 9.891 9.609 1 97.56 102 ARG B N 1
ATOM 1830 C CA . ARG B 1 102 ? -12 11.32 9.867 1 97.56 102 ARG B CA 1
ATOM 1831 C C . ARG B 1 102 ? -13.336 12.039 9.984 1 97.56 102 ARG B C 1
ATOM 1833 O O . ARG B 1 102 ? -13.406 13.148 10.516 1 97.56 102 ARG B O 1
ATOM 1840 N N . MET B 1 103 ? -14.438 11.398 9.578 1 94.25 103 MET B N 1
ATOM 1841 C CA . MET B 1 103 ? -15.773 12 9.602 1 94.25 103 MET B CA 1
ATOM 1842 C C . MET B 1 103 ? -16.359 11.945 11.008 1 94.25 103 MET B C 1
ATOM 1844 O O . MET B 1 103 ? -17.234 12.75 11.352 1 94.25 103 MET B O 1
ATOM 1848 N N . ALA B 1 104 ? -15.867 11.094 11.875 1 96.75 104 ALA B N 1
ATOM 1849 C CA . ALA B 1 104 ? -16.594 10.844 13.109 1 96.75 104 ALA B CA 1
ATOM 1850 C C . ALA B 1 104 ? -15.648 10.75 14.297 1 96.75 104 ALA B C 1
ATOM 1852 O O . ALA B 1 104 ? -16.078 10.625 15.445 1 96.75 104 ALA B O 1
ATOM 1853 N N . HIS B 1 105 ? -14.375 10.82 14.062 1 98.31 105 HIS B N 1
ATOM 1854 C CA . HIS B 1 105 ? -13.422 10.562 15.141 1 98.31 105 HIS B CA 1
ATOM 1855 C C . HIS B 1 105 ? -12.414 11.695 15.273 1 98.31 105 HIS B C 1
ATOM 1857 O O . HIS B 1 105 ? -12.242 12.492 14.344 1 98.31 105 HIS B O 1
ATOM 1863 N N . SER B 1 106 ? -11.766 11.781 16.438 1 98.38 106 SER B N 1
ATOM 1864 C CA . SER B 1 106 ? -10.695 12.742 16.672 1 98.38 106 SER B CA 1
ATOM 1865 C C . SER B 1 106 ? -9.461 12.414 15.836 1 98.38 106 SER B C 1
ATOM 1867 O O . SER B 1 106 ? -9.344 11.297 15.312 1 98.38 106 SER B O 1
ATOM 1869 N N . PHE B 1 107 ? -8.547 13.328 15.742 1 98.69 107 PHE B N 1
ATOM 1870 C CA . PHE B 1 107 ? -7.32 13.156 14.977 1 98.69 107 PHE B CA 1
ATOM 1871 C C . PHE B 1 107 ? -6.555 11.922 15.445 1 98.69 107 PHE B C 1
ATOM 1873 O O . PHE B 1 107 ? -6.207 11.062 14.641 1 98.69 107 PHE B O 1
ATOM 1880 N N . ASP B 1 108 ? -6.371 11.805 16.734 1 98.31 108 ASP B N 1
ATOM 1881 C CA . ASP B 1 108 ? -5.59 10.703 17.297 1 98.31 108 ASP B CA 1
ATOM 1882 C C . ASP B 1 108 ? -6.285 9.367 17.078 1 98.31 108 ASP B C 1
ATOM 1884 O O . ASP B 1 108 ? -5.629 8.352 16.844 1 98.31 108 ASP B O 1
ATOM 1888 N N . GLU B 1 109 ? -7.566 9.375 17.172 1 98.75 109 GLU B N 1
ATOM 1889 C CA . GLU B 1 109 ? -8.312 8.148 16.906 1 98.75 109 GLU B CA 1
ATOM 1890 C C . GLU B 1 109 ? -8.172 7.715 15.453 1 98.75 109 GLU B C 1
ATOM 1892 O O . GLU B 1 109 ? -8.047 6.523 15.164 1 98.75 109 GLU B O 1
ATOM 1897 N N . VAL B 1 110 ? -8.227 8.672 14.516 1 98.88 110 VAL B N 1
ATOM 1898 C CA . VAL B 1 110 ? -8.062 8.375 13.094 1 98.88 110 VAL B CA 1
ATOM 1899 C C . VAL B 1 110 ? -6.691 7.75 12.852 1 98.88 110 VAL B C 1
ATOM 1901 O O . VAL B 1 110 ? -6.574 6.75 12.141 1 98.88 110 VAL B O 1
ATOM 1904 N N . VAL B 1 111 ? -5.688 8.312 13.5 1 98.88 111 VAL B N 1
ATOM 1905 C CA . VAL B 1 111 ? -4.324 7.801 13.367 1 98.88 111 VAL B CA 1
ATOM 1906 C C . VAL B 1 111 ? -4.262 6.355 13.852 1 98.88 111 VAL B C 1
ATOM 1908 O O . VAL B 1 111 ? -3.787 5.473 13.133 1 98.88 111 VAL B O 1
ATOM 1911 N N . ASN B 1 112 ? -4.762 6.152 15.031 1 98.69 112 ASN B N 1
ATOM 1912 C CA . ASN B 1 112 ? -4.707 4.82 15.625 1 98.69 112 ASN B CA 1
ATOM 1913 C C . ASN B 1 112 ? -5.488 3.803 14.797 1 98.69 112 ASN B C 1
ATOM 1915 O O . ASN B 1 112 ? -5.004 2.693 14.555 1 98.69 112 ASN B O 1
ATOM 1919 N N . LYS B 1 113 ? -6.641 4.148 14.391 1 98.88 113 LYS B N 1
ATOM 1920 C CA . LYS B 1 113 ? -7.473 3.25 13.594 1 98.88 113 LYS B CA 1
ATOM 1921 C C . LYS B 1 113 ? -6.82 2.939 12.25 1 98.88 113 LYS B C 1
ATOM 1923 O O . LYS B 1 113 ? -6.93 1.822 11.742 1 98.88 113 LYS B O 1
ATOM 1928 N N . SER B 1 114 ? -6.184 3.939 11.656 1 98.94 114 SER B N 1
ATOM 1929 C CA . SER B 1 114 ? -5.508 3.752 10.383 1 98.94 114 SER B CA 1
ATOM 1930 C C . SER B 1 114 ? -4.363 2.752 10.5 1 98.94 114 SER B C 1
ATOM 1932 O O . SER B 1 114 ? -4.188 1.893 9.633 1 98.94 114 SER B O 1
ATOM 1934 N N . VAL B 1 115 ? -3.602 2.873 11.609 1 98.94 115 VAL B N 1
ATOM 1935 C CA . VAL B 1 115 ? -2.488 1.96 11.844 1 98.94 115 VAL B CA 1
ATOM 1936 C C . VAL B 1 115 ? -3.014 0.539 12.031 1 98.94 115 VAL B C 1
ATOM 1938 O O . VAL B 1 115 ? -2.504 -0.404 11.422 1 98.94 115 VAL B O 1
ATOM 1941 N N . VAL B 1 116 ? -4.047 0.391 12.844 1 98.88 116 VAL B N 1
ATOM 1942 C CA . VAL B 1 116 ? -4.645 -0.911 13.125 1 98.88 116 VAL B CA 1
ATOM 1943 C C . VAL B 1 116 ? -5.195 -1.519 11.836 1 98.88 116 VAL B C 1
ATOM 1945 O O . VAL B 1 116 ? -4.977 -2.699 11.562 1 98.88 116 VAL B O 1
ATOM 1948 N N . ALA B 1 117 ? -5.848 -0.745 11.031 1 98.94 117 ALA B N 1
ATOM 1949 C CA . ALA B 1 117 ? -6.426 -1.219 9.781 1 98.94 117 ALA B CA 1
ATOM 1950 C C . ALA B 1 117 ? -5.336 -1.659 8.805 1 98.94 117 ALA B C 1
ATOM 1952 O O . ALA B 1 117 ? -5.477 -2.676 8.125 1 98.94 117 ALA B O 1
ATOM 1953 N N . ALA B 1 118 ? -4.273 -0.854 8.75 1 98.94 118 ALA B N 1
ATOM 1954 C CA . ALA B 1 118 ? -3.164 -1.159 7.848 1 98.94 118 ALA B CA 1
ATOM 1955 C C . ALA B 1 118 ? -2.529 -2.502 8.195 1 98.94 118 ALA B C 1
ATOM 1957 O O . ALA B 1 118 ? -2.35 -3.355 7.324 1 98.94 118 ALA B O 1
ATOM 1958 N N . GLN B 1 119 ? -2.238 -2.678 9.445 1 98.94 119 GLN B N 1
ATOM 1959 C CA . GLN B 1 119 ? -1.597 -3.906 9.898 1 98.94 119 GLN B CA 1
ATOM 1960 C C . GLN B 1 119 ? -2.551 -5.094 9.805 1 98.94 119 GLN B C 1
ATOM 1962 O O . GLN B 1 119 ? -2.166 -6.168 9.336 1 98.94 119 GLN B O 1
ATOM 1967 N N . GLY B 1 120 ? -3.785 -4.879 10.211 1 98.69 120 GLY B N 1
ATOM 1968 C CA . GLY B 1 120 ? -4.785 -5.934 10.18 1 98.69 120 GLY B CA 1
ATOM 1969 C C . GLY B 1 120 ? -5.176 -6.34 8.766 1 98.69 120 GLY B C 1
ATOM 1970 O O . GLY B 1 120 ? -5.664 -7.449 8.555 1 98.69 120 GLY B O 1
ATOM 1971 N N . GLY B 1 121 ? -4.965 -5.441 7.797 1 98.81 121 GLY B N 1
ATOM 1972 C CA . GLY B 1 121 ? -5.312 -5.699 6.406 1 98.81 121 GLY B CA 1
ATOM 1973 C C . GLY B 1 121 ? -4.328 -6.613 5.707 1 98.81 121 GLY B C 1
ATOM 1974 O O . GLY B 1 121 ? -4.602 -7.105 4.609 1 98.81 121 GLY B O 1
ATOM 1975 N N . VAL B 1 122 ? -3.168 -6.828 6.363 1 98.94 122 VAL B N 1
ATOM 1976 C CA . VAL B 1 122 ? -2.17 -7.754 5.84 1 98.94 122 VAL B CA 1
ATOM 1977 C C . VAL B 1 122 ? -2.531 -9.188 6.238 1 98.94 122 VAL B C 1
ATOM 1979 O O . VAL B 1 122 ? -2.402 -9.562 7.402 1 98.94 122 VAL B O 1
ATOM 1982 N N . VAL B 1 123 ? -2.939 -9.961 5.25 1 98.62 123 VAL B N 1
ATOM 1983 C CA . VAL B 1 123 ? -3.449 -11.297 5.543 1 98.62 123 VAL B CA 1
ATOM 1984 C C . VAL B 1 123 ? -2.84 -12.305 4.574 1 98.62 123 VAL B C 1
ATOM 1986 O O . VAL B 1 123 ? -2.717 -12.031 3.377 1 98.62 123 VAL B O 1
ATOM 1989 N N . ASN B 1 124 ? -2.434 -13.438 5.113 1 98.62 124 ASN B N 1
ATOM 1990 C CA . ASN B 1 124 ? -2.008 -14.594 4.332 1 98.62 124 ASN B CA 1
ATOM 1991 C C . ASN B 1 124 ? -3.201 -15.43 3.873 1 98.62 124 ASN B C 1
ATOM 1993 O O . ASN B 1 124 ? -3.822 -16.125 4.676 1 98.62 124 ASN B O 1
ATOM 1997 N N . GLY B 1 125 ? -3.477 -15.406 2.592 1 97.81 125 GLY B N 1
ATOM 1998 C CA . GLY B 1 125 ? -4.672 -16.031 2.053 1 97.81 125 GLY B CA 1
ATOM 1999 C C . GLY B 1 125 ? -4.734 -17.531 2.332 1 97.81 125 GLY B C 1
ATOM 2000 O O . GLY B 1 125 ? -5.805 -18.062 2.635 1 97.81 125 GLY B O 1
ATOM 2001 N N . LYS B 1 126 ? -3.643 -18.25 2.234 1 96 126 LYS B N 1
ATOM 2002 C CA . LYS B 1 126 ? -3.623 -19.672 2.5 1 96 126 LYS B CA 1
ATOM 2003 C C . LYS B 1 126 ? -3.982 -19.969 3.953 1 96 126 LYS B C 1
ATOM 2005 O O . LYS B 1 126 ? -4.691 -20.938 4.238 1 96 126 LYS B O 1
ATOM 2010 N N . GLU B 1 127 ? -3.449 -19.172 4.859 1 93.56 127 GLU B N 1
ATOM 2011 C CA . GLU B 1 127 ? -3.734 -19.359 6.277 1 93.56 127 GLU B CA 1
ATOM 2012 C C . GLU B 1 127 ? -5.191 -19.047 6.598 1 93.56 127 GLU B C 1
ATOM 2014 O O . GLU B 1 127 ? -5.789 -19.656 7.48 1 93.56 127 GLU B O 1
ATOM 2019 N N . LEU B 1 128 ? -5.711 -18.078 5.938 1 90.31 128 LEU B N 1
ATOM 2020 C CA . LEU B 1 128 ? -7.098 -17.672 6.137 1 90.31 128 LEU B CA 1
ATOM 2021 C C . LEU B 1 128 ? -8.055 -18.797 5.766 1 90.31 128 LEU B C 1
ATOM 2023 O O . LEU B 1 128 ? -9.047 -19.031 6.453 1 90.31 128 LEU B O 1
ATOM 2027 N N . PHE B 1 129 ? -7.805 -19.562 4.734 1 85.06 129 PHE B N 1
ATOM 2028 C CA . PHE B 1 129 ? -8.711 -20.578 4.211 1 85.06 129 PHE B CA 1
ATOM 2029 C C . PHE B 1 129 ? -8.383 -21.953 4.789 1 85.06 129 PHE B C 1
ATOM 2031 O O . PHE B 1 129 ? -9.172 -22.891 4.672 1 85.06 129 PHE B O 1
ATOM 2038 N N . SER B 1 130 ? -7.145 -22.203 5.27 1 79.5 130 SER B N 1
ATOM 2039 C CA . SER B 1 130 ? -6.828 -23.453 5.941 1 79.5 130 SER B CA 1
ATOM 2040 C C . SER B 1 130 ? -7.547 -23.562 7.281 1 79.5 130 SER B C 1
ATOM 2042 O O . SER B 1 130 ? -7.871 -24.656 7.734 1 79.5 130 SER B O 1
ATOM 2044 N N . THR B 1 131 ? -7.57 -22.453 7.977 1 61.31 131 THR B N 1
ATOM 2045 C CA . THR B 1 131 ? -8.273 -22.484 9.25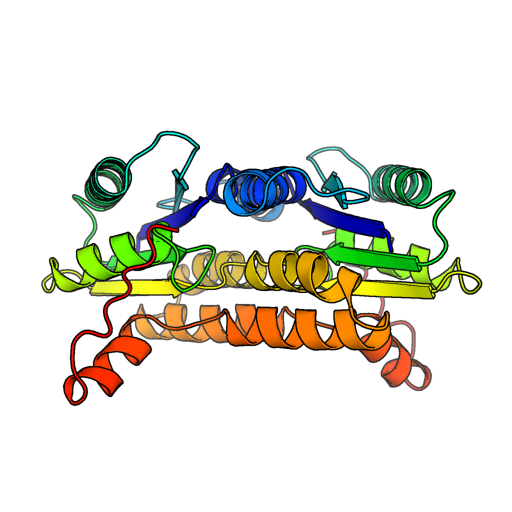 1 61.31 131 THR B CA 1
ATOM 2046 C C . THR B 1 131 ? -9.773 -22.672 9.039 1 61.31 131 THR B C 1
ATOM 2048 O O . THR B 1 131 ? -10.461 -23.234 9.891 1 61.31 131 THR B O 1
ATOM 2051 N N . ASP B 1 132 ? -10.266 -21.984 7.961 1 51.47 132 ASP B N 1
ATOM 2052 C CA . ASP B 1 132 ? -11.695 -22.125 7.703 1 51.47 132 ASP B CA 1
ATOM 2053 C C . ASP B 1 132 ? -12.023 -23.5 7.125 1 51.47 132 ASP B C 1
ATOM 2055 O O . ASP B 1 132 ? -13.18 -23.797 6.824 1 51.47 132 ASP B O 1
ATOM 2059 N N . ALA B 1 133 ? -11.094 -24.406 6.535 1 45.66 133 ALA B N 1
ATOM 2060 C CA . ALA B 1 133 ? -11.516 -25.734 6.094 1 45.66 133 ALA B CA 1
ATOM 2061 C C . ALA B 1 133 ? -12.5 -26.359 7.082 1 45.66 133 ALA B C 1
ATOM 2063 O O . ALA B 1 133 ? -13.18 -27.344 6.762 1 45.66 133 ALA B O 1
ATOM 2064 N N . GLU B 1 134 ? -12.25 -26.219 8.32 1 40.53 134 GLU B N 1
ATOM 2065 C CA . GLU B 1 134 ? -13.383 -26.766 9.062 1 40.53 134 GLU B CA 1
ATOM 2066 C C . GLU B 1 134 ? -14.633 -25.906 8.875 1 40.53 134 GLU B C 1
ATOM 2068 O O . GLU B 1 134 ? -15.75 -26.359 9.117 1 40.53 134 GLU B O 1
ATOM 2073 N N . GLU B 1 135 ? -14.516 -24.5 9.023 1 40.59 135 GLU B N 1
ATOM 2074 C CA . GLU B 1 135 ? -15.758 -23.719 8.961 1 40.59 135 GLU B CA 1
ATOM 2075 C C . GLU B 1 135 ? -16.094 -23.344 7.527 1 40.59 135 GLU B C 1
ATOM 2077 O O . GLU B 1 135 ? -15.203 -23.141 6.703 1 40.59 135 GLU B O 1
ATOM 2082 N N . GLU B 1 136 ? -17.391 -23.359 6.965 1 35.94 136 GLU B N 1
ATOM 2083 C CA . GLU B 1 136 ? -18.125 -23.141 5.723 1 35.94 136 GLU B CA 1
ATOM 2084 C C . GLU B 1 136 ? -17.594 -21.922 4.973 1 35.94 136 GLU B C 1
ATOM 2086 O O . GLU B 1 136 ? -17.031 -21 5.582 1 35.94 136 GLU B O 1
ATOM 2091 N N . GLU B 1 137 ? -17.516 -21.859 3.504 1 39.25 137 GLU B N 1
ATOM 2092 C CA . GLU B 1 137 ? -17.344 -20.891 2.424 1 39.25 137 GLU B CA 1
ATOM 2093 C C . GLU B 1 137 ? -17.781 -19.484 2.861 1 39.25 137 GLU B C 1
ATOM 2095 O O . GLU B 1 137 ? -18.969 -19.219 3.002 1 39.25 137 GLU B O 1
ATOM 2100 N N . GLU B 1 138 ? -17.172 -18.875 3.723 1 38.75 138 GLU B N 1
ATOM 2101 C CA . GLU B 1 138 ? -17.641 -17.531 3.971 1 38.75 138 GLU B CA 1
ATOM 2102 C C . GLU B 1 138 ? -17.781 -16.734 2.67 1 38.75 138 GLU B C 1
ATOM 2104 O O . GLU B 1 138 ? -16.844 -16.672 1.878 1 38.75 138 GLU B O 1
ATOM 2109 N N . ASP B 1 139 ? -18.969 -16.594 2.166 1 39.19 139 ASP B N 1
ATOM 2110 C CA . ASP B 1 139 ? -19.516 -15.875 1.025 1 39.19 139 ASP B CA 1
ATOM 2111 C C . ASP B 1 139 ? -18.938 -14.469 0.937 1 39.19 139 ASP B C 1
ATOM 2113 O O . ASP B 1 139 ? -19.266 -13.602 1.755 1 39.19 139 ASP B O 1
ATOM 2117 N N . PHE B 1 140 ? -17.781 -14.398 0.565 1 42.16 140 PHE B N 1
ATOM 2118 C CA . PHE B 1 140 ? -17.281 -13.078 0.181 1 42.16 140 PHE B CA 1
ATOM 2119 C C . PHE B 1 140 ? -18.219 -12.438 -0.843 1 42.16 140 PHE B C 1
ATOM 2121 O O . PHE B 1 140 ? -18.016 -12.594 -2.051 1 42.16 140 PHE B O 1
ATOM 2128 N N . GLU B 1 141 ? -19.438 -12.328 -0.665 1 36.09 141 GLU B N 1
ATOM 2129 C CA . GLU B 1 141 ? -20.406 -11.828 -1.624 1 36.09 141 GLU B CA 1
ATOM 2130 C C . GLU B 1 141 ? -20.125 -10.383 -2.014 1 36.09 141 GLU B C 1
ATOM 2132 O O . GLU B 1 141 ? -20.906 -9.75 -2.727 1 36.09 141 GLU B O 1
ATOM 2137 N N . SER B 1 142 ? -19.047 -9.703 -1.308 1 37.28 142 SER B N 1
ATOM 2138 C CA . SER B 1 142 ? -19.141 -8.305 -1.713 1 37.28 142 SER B CA 1
ATOM 2139 C C . SER B 1 142 ? -18.25 -8 -2.902 1 37.28 142 SER B C 1
ATOM 2141 O O . SER B 1 142 ? -17.125 -8.516 -2.988 1 37.28 142 SER B O 1
ATOM 2143 N N . GLY B 1 143 ? -18.719 -7.758 -4.105 1 42.5 143 GLY B N 1
ATOM 2144 C CA . GLY B 1 143 ? -18.172 -7.445 -5.41 1 42.5 143 GLY B CA 1
ATOM 2145 C C . GLY B 1 143 ? -17.188 -6.289 -5.383 1 42.5 143 GLY B C 1
ATOM 2146 O O . GLY B 1 143 ? -17.031 -5.574 -6.375 1 42.5 143 GLY B O 1
ATOM 2147 N N . ILE B 1 144 ? -16.672 -5.973 -4.086 1 45.94 144 ILE B N 1
ATOM 2148 C CA . ILE B 1 144 ? -15.719 -4.875 -4.195 1 45.94 144 ILE B CA 1
ATOM 2149 C C . ILE B 1 144 ? -14.32 -5.434 -4.426 1 45.94 144 ILE B C 1
ATOM 2151 O O . ILE B 1 144 ? -14 -6.531 -3.969 1 45.94 144 ILE B O 1
#

pLDDT: mean 92.68, std 16.64, range [35.91, 99.0]

Solvent-accessible surface area (backbone atoms only — not comparable to full-atom values): 14727 Å² total; per-residue (Å²): 114,38,36,37,32,26,12,45,26,36,24,15,52,9,46,49,38,23,45,36,71,74,71,39,88,61,83,58,59,46,60,41,54,48,38,91,90,61,46,67,67,56,51,41,51,54,51,48,62,74,43,68,92,51,56,36,38,41,35,39,10,29,36,68,69,22,42,54,34,50,44,50,47,51,51,47,71,73,38,77,88,38,52,63,49,35,34,24,23,41,19,53,38,18,53,53,40,33,64,60,34,57,76,79,44,55,71,69,54,22,52,52,49,15,53,50,33,28,42,66,27,47,40,56,44,60,63,60,52,60,66,32,68,79,50,79,86,74,75,76,75,54,88,66,114,37,37,36,30,27,14,47,28,38,24,15,53,9,47,48,37,24,46,34,72,75,69,38,87,62,81,59,58,47,59,41,53,46,39,91,91,61,48,68,67,57,51,41,52,53,52,48,64,75,44,68,92,50,57,36,38,41,35,38,10,27,36,66,68,22,41,53,33,49,45,49,45,51,51,48,71,74,38,76,88,38,53,63,47,36,32,26,24,40,22,54,39,18,52,53,41,34,64,60,33,55,77,79,44,54,72,68,54,21,51,52,49,16,54,52,35,28,40,66,28,47,43,57,46,59,62,58,52,59,68,32,69,79,51,79,84,75,75,74,74,56,89,65

Secondary structure (DSSP, 8-state):
-EEEEEEETTHHHHHHHHHHHHH---TTEEEEEE-TT--HHHHHHHHHHHHTT-SEEEEEESSTTSHHHHHHHHHHHH-TTSEEEEE-S--HHHHHHHHHHTTTS-HHHHHHHHHHHHHHT--BHHHHHHHTTSS---------/-EEEEEEETTHHHHHHHHHHHHH---TTEEEEEE-TT--HHHHHHHHHHHHTT-SEEEEEESSTTSHHHHHHHHHHHH-TTSEEEEE-S--HHHHHHHHHHTTTS-HHHHHHHHHHHHHHT--BHHHHHHHTTSS---------

InterPro domains:
  IPR004701 Phosphotransferase system, mannose-type IIA component [PF03610] (2-113)
  IPR004701 Phosphotransferase system, mannose-type IIA component [PS51096] (1-122)
  IPR033887 PTS system mannose/sorbose specific IIA subunit [cd00006] (1-119)
  IPR036662 Phosphotransferase system, mannose-type IIA component superfamily [G3DSA:3.40.50.510] (1-138)
  IPR036662 Phosphotransferase system, mannose-type IIA component superfamily [SSF53062] (1-127)
  IPR051471 Bacterial PTS system sugar-specific components [PTHR33799] (2-138)

Sequence (288 aa):
MKIVLVGHGHFATGIYSSLQLIAGNQENVEAIDFVEGMSADELKQKILLAISNEEEVLILSDLLGGSPFKVSSTIMGENPAKTMNVLSGLNLAMLMEAVFARMAHSFDEVVNKSVVAAQGGVVNGKELFSTDAEEEEEDFESGIMKIVLVGHGHFATGIYSSLQLIAGNQENVEAIDFVEGMSADELKQKILLAISNEEEVLILSDLLGGSPFKVSSTIMGENPAKTMNVLSGLNLAMLMEAVFARMAHSFDEVVNKSVVAAQGGVVNGKELFSTDAEEEEEDFESGI

Radius of gyration: 18.55 Å; Cα contacts (8 Å, |Δi|>4): 579; chains: 2; bounding box: 41×54×43 Å

Nearest PDB structures (foldseek):
  4tkz-assembly3_F-3  TM=9.618E-01  e=1.283E-14  Streptococcus agalactiae NEM316
  6fmg-assembly2_C  TM=9.347E-01  e=9.008E-12  Streptococcus pneumoniae
  2jzn-assembly1_B  TM=9.298E-01  e=5.545E-10  Escherichia coli
  2jzo-assembly1_A  TM=9.294E-01  e=6.687E-10  Escherichia coli
  3bed-assembly1_A  TM=9.160E-01  e=5.663E-07  Enterococcus faecalis V583

Organism: Streptococcus pneumoniae serotype 4 (strain ATCC BAA-334 / TIGR4) (NCBI:txid170187)

Foldseek 3Di:
DAEEEEEEDCVFVVLVVVCCVVPNDAPRYYYDYRYPPQDLVNLLVVVCVSCVPPQAYEYEYEAPPDSRQVSQVVVCVVCVRGRYDYHYNDDNQLVVQLRVQVVPDDSVVSVVRSVVRSVVVDDDPVVVVVVCVVPDDPPPVPPD/DAEEEEEEDCVQVVLVVVCCVPPNDAPRYYYDYRYPPQDLVNSLVVVCVSCVPPQAYEYEYEAPPDSRQVSQVVVCVVCVRGRYDYHYNDDNQLVVQLRVQVVPDDSVVSVVRSVVRSVVVDDDPVVVVVVCVVPDDPPPVPPD